Protein AF-A0A7S1NF63-F1 (afdb_monomer_lite)

Sequence (196 aa):
HPLANCSDHGRCNSTDAACICEWAYAGAQCNACGVDHYQYPVCRHCHHLDECHGHGVCNATGFCECEVGYVGEGCDQCDFNYADYPQCTQNGAYVFQVYPSQPVAGSRTLITFHGAGLGVGDSFRLVGMSQDCQSSVLAQFTVPSPDPLDAGLMVVSVAPDRVSLYVVPPEAGTFSICYDQSRTGYGLVASPGAVS

Secondary structure (DSSP, 8-state):
-TT--GGGSEEE-TTT--EEE-TTEESTTS-EE-TTEESTTS-EE--HHHHSTTSEEE-TTS-EEEPTTEESTTS-EE-TTEESTTT-EE----EEEEESSS-BTTS-EEEEEE-TT--TT-EEEEE-S-S-TTSSEEEEEE--SS---BTTEEEEEEETTEEEEEE--SSSEEEEEEETTB----EEEEBPP---

InterPro domains:
  IPR000742 EGF-like domain [PS00022] (64-75)
  IPR000742 EGF-like domain [PS50026] (44-76)
  IPR002049 Laminin-type EGF domain [PF00053] (5-42)
  IPR002049 Laminin-type EGF domain [PF00053] (51-89)
  IPR002049 Laminin-type EGF domain [PS01248] (19-52)
  IPR002049 Laminin-type EGF domain [cd00055] (51-86)

Structure (mmCIF, N/CA/C/O backbone):
data_AF-A0A7S1NF63-F1
#
_entry.id   AF-A0A7S1NF63-F1
#
loop_
_atom_site.group_PDB
_atom_site.id
_atom_site.type_symbol
_atom_site.label_atom_id
_atom_site.label_alt_id
_atom_site.label_comp_id
_atom_site.label_asym_id
_atom_site.label_entity_id
_atom_site.label_seq_id
_atom_site.pdbx_PDB_ins_code
_atom_site.Cartn_x
_atom_site.Cartn_y
_atom_site.Cartn_z
_atom_site.occupancy
_atom_site.B_iso_or_equiv
_atom_site.auth_seq_id
_atom_site.auth_comp_id
_atom_site.auth_asym_id
_atom_site.auth_atom_id
_atom_site.pdbx_PDB_model_num
ATOM 1 N N . HIS A 1 1 ? 28.619 9.007 -44.753 1.00 51.00 1 HIS A N 1
ATOM 2 C CA . HIS A 1 1 ? 27.867 10.044 -44.017 1.00 51.00 1 HIS A CA 1
ATOM 3 C C . HIS A 1 1 ? 28.476 10.188 -42.622 1.00 51.00 1 HIS A C 1
ATOM 5 O O . HIS A 1 1 ? 28.409 9.216 -41.887 1.00 51.00 1 HIS A O 1
ATOM 11 N N . PRO A 1 2 ? 29.119 11.314 -42.258 1.00 49.62 2 PRO A N 1
ATOM 12 C CA . PRO A 1 2 ? 29.977 11.391 -41.064 1.00 49.62 2 PRO A CA 1
ATOM 13 C C . PRO A 1 2 ? 29.262 11.723 -39.737 1.00 49.62 2 PRO A C 1
ATOM 15 O O . PRO A 1 2 ? 29.934 12.090 -38.784 1.00 49.62 2 PRO A O 1
ATOM 18 N N . LEU A 1 3 ? 27.926 11.658 -39.665 1.00 54.59 3 LEU A N 1
ATOM 19 C CA . LEU A 1 3 ? 27.162 12.167 -38.508 1.00 54.59 3 LEU A CA 1
ATOM 20 C C . LEU A 1 3 ? 26.235 11.147 -37.834 1.00 54.59 3 LEU A C 1
ATOM 22 O O . LEU A 1 3 ? 25.586 11.488 -36.853 1.00 54.59 3 LEU A O 1
ATOM 26 N N . ALA A 1 4 ? 26.155 9.911 -38.326 1.00 62.16 4 ALA A N 1
ATOM 27 C CA . ALA A 1 4 ? 25.439 8.861 -37.613 1.00 62.16 4 ALA A CA 1
ATOM 28 C C . ALA A 1 4 ? 26.449 8.152 -36.699 1.00 62.16 4 ALA A C 1
ATOM 30 O O . ALA A 1 4 ? 27.228 7.326 -37.162 1.00 62.16 4 ALA A O 1
ATOM 31 N N . ASN A 1 5 ? 26.510 8.524 -35.419 1.00 76.19 5 ASN A N 1
ATOM 32 C CA . ASN A 1 5 ? 27.369 7.835 -34.447 1.00 76.19 5 ASN A CA 1
ATOM 33 C C . ASN A 1 5 ? 26.663 6.655 -33.759 1.00 76.19 5 ASN A C 1
ATOM 35 O O . ASN A 1 5 ? 27.243 6.064 -32.861 1.00 76.19 5 ASN A O 1
ATOM 39 N N . CYS A 1 6 ? 25.428 6.319 -34.156 1.00 86.81 6 CYS A N 1
ATOM 40 C CA . CYS A 1 6 ? 24.609 5.264 -33.542 1.00 86.81 6 CYS A CA 1
ATOM 41 C C . CYS A 1 6 ? 24.651 5.278 -32.005 1.00 86.81 6 CYS A C 1
ATOM 43 O O . CYS A 1 6 ? 24.694 4.219 -31.382 1.00 86.81 6 CYS A O 1
ATOM 45 N N . SER A 1 7 ? 24.730 6.481 -31.421 1.00 89.50 7 SER A N 1
ATOM 46 C CA . SER A 1 7 ? 24.856 6.708 -29.980 1.00 89.50 7 SER A CA 1
ATOM 47 C C . SER A 1 7 ? 25.960 5.886 -29.297 1.00 89.50 7 SER A C 1
ATOM 49 O O . SER A 1 7 ? 25.838 5.583 -28.121 1.00 89.50 7 SER A O 1
ATOM 51 N N . ASP A 1 8 ? 27.023 5.520 -30.022 1.00 89.25 8 ASP A N 1
ATOM 52 C CA . ASP A 1 8 ? 28.117 4.646 -29.569 1.00 89.25 8 ASP A CA 1
ATOM 53 C C . ASP A 1 8 ? 27.676 3.221 -29.151 1.00 89.25 8 ASP A C 1
ATOM 55 O O . ASP A 1 8 ? 28.461 2.463 -28.586 1.00 89.25 8 ASP A O 1
ATOM 59 N N . HIS A 1 9 ? 26.443 2.827 -29.493 1.00 91.62 9 HIS A N 1
ATOM 60 C CA . HIS A 1 9 ? 25.813 1.539 -29.161 1.00 91.62 9 HIS A CA 1
ATOM 61 C C . HIS A 1 9 ? 25.496 0.691 -30.404 1.00 91.62 9 HIS A C 1
ATOM 63 O O . HIS A 1 9 ? 24.581 -0.141 -30.424 1.00 91.62 9 HIS A O 1
ATOM 69 N N . GLY A 1 10 ? 26.218 0.933 -31.494 1.00 89.19 10 GLY A N 1
ATOM 70 C CA . GLY A 1 10 ? 26.007 0.243 -32.755 1.00 89.19 10 GLY A CA 1
ATOM 71 C C . GLY A 1 10 ? 26.952 0.706 -33.852 1.00 89.19 10 GLY A C 1
ATOM 72 O O . GLY A 1 10 ? 27.825 1.550 -33.658 1.00 89.19 10 GLY A O 1
ATOM 73 N N . ARG A 1 11 ? 26.758 0.151 -35.048 1.00 89.25 11 ARG A N 1
ATOM 74 C CA . ARG A 1 11 ? 27.541 0.482 -36.246 1.00 89.25 11 ARG A CA 1
ATOM 75 C C . ARG A 1 11 ? 26.646 0.971 -37.375 1.00 89.25 11 ARG A C 1
ATOM 77 O O . ARG A 1 11 ? 25.553 0.450 -37.574 1.00 89.25 11 ARG A O 1
ATOM 84 N N . CYS A 1 12 ? 27.137 1.917 -38.168 1.00 86.62 12 CYS A N 1
ATOM 85 C CA . CYS A 1 12 ? 26.441 2.360 -39.373 1.00 86.62 12 CYS A CA 1
ATOM 86 C C . CYS A 1 12 ? 26.560 1.338 -40.502 1.00 86.62 12 CYS A C 1
ATOM 88 O O . CYS A 1 12 ? 27.665 0.932 -40.869 1.00 86.62 12 CYS A O 1
ATOM 90 N N . ASN A 1 13 ? 25.432 0.995 -41.115 1.00 81.31 13 ASN A N 1
ATOM 91 C CA . ASN A 1 13 ? 25.405 0.321 -42.401 1.00 81.31 13 ASN A CA 1
ATOM 92 C C . ASN A 1 13 ? 25.732 1.335 -43.513 1.00 81.31 13 ASN A C 1
ATOM 94 O O . ASN A 1 13 ? 25.102 2.385 -43.649 1.00 81.31 13 ASN A O 1
ATOM 98 N N . SER A 1 14 ? 26.755 1.030 -44.310 1.00 72.75 14 SER A N 1
ATOM 99 C CA . SER A 1 14 ? 27.265 1.908 -45.368 1.00 72.75 14 SER A CA 1
ATOM 100 C C . SER A 1 14 ? 26.338 2.026 -46.582 1.00 72.75 14 SER A C 1
ATOM 102 O O . SER A 1 14 ? 26.569 2.897 -47.420 1.00 72.75 14 SER A O 1
ATOM 104 N N . THR A 1 15 ? 25.308 1.180 -46.680 1.00 76.12 15 THR A N 1
ATOM 105 C CA . THR A 1 15 ? 24.430 1.088 -47.860 1.00 76.12 15 THR A CA 1
ATOM 106 C C . THR A 1 15 ? 23.173 1.953 -47.741 1.00 76.12 15 THR A C 1
ATOM 108 O O . THR A 1 15 ? 22.751 2.557 -48.722 1.00 76.12 15 THR A O 1
ATOM 111 N N . ASP A 1 16 ? 22.584 2.041 -46.550 1.00 77.00 16 ASP A N 1
ATOM 112 C CA . ASP A 1 16 ? 21.298 2.704 -46.279 1.00 77.00 16 ASP A CA 1
ATOM 113 C C . ASP A 1 16 ? 21.393 3.794 -45.193 1.00 77.00 16 ASP A C 1
ATOM 115 O O . ASP A 1 16 ? 20.397 4.444 -44.883 1.00 77.00 16 ASP A O 1
ATOM 119 N N . ALA A 1 17 ? 22.592 4.021 -44.637 1.00 71.50 17 ALA A N 1
ATOM 120 C CA . ALA A 1 17 ? 22.848 4.941 -43.528 1.00 71.50 17 ALA A CA 1
ATOM 121 C C . ALA A 1 17 ? 22.032 4.641 -42.251 1.00 71.50 17 ALA A C 1
ATOM 123 O O . ALA A 1 17 ? 21.875 5.525 -41.406 1.00 71.50 17 ALA A O 1
ATOM 124 N N . ALA A 1 18 ? 21.544 3.405 -42.090 1.00 82.38 18 ALA A N 1
ATOM 125 C CA . ALA A 1 18 ? 20.864 2.947 -40.884 1.00 82.38 18 ALA A CA 1
ATOM 126 C C . ALA A 1 18 ? 21.859 2.423 -39.834 1.00 82.38 18 ALA A C 1
ATOM 128 O O . ALA A 1 18 ? 22.941 1.929 -40.164 1.00 82.38 18 ALA A O 1
ATOM 129 N N . CYS A 1 19 ? 21.485 2.497 -38.556 1.00 90.00 19 CYS A N 1
ATOM 130 C CA . CYS A 1 19 ? 22.264 1.909 -37.472 1.00 90.00 19 CYS A CA 1
ATOM 131 C C . CYS A 1 19 ? 21.900 0.439 -37.244 1.00 90.00 19 CYS A C 1
ATOM 133 O O . CYS A 1 19 ? 20.729 0.078 -37.150 1.00 90.00 19 CYS A O 1
ATOM 135 N N . ILE A 1 20 ? 22.924 -0.402 -37.116 1.00 90.69 20 ILE A N 1
ATOM 136 C CA . ILE A 1 20 ? 22.824 -1.775 -36.625 1.00 90.69 20 ILE A CA 1
ATOM 137 C C . ILE A 1 20 ? 23.237 -1.746 -35.155 1.00 90.69 20 ILE A C 1
ATOM 139 O O . ILE A 1 20 ? 24.422 -1.566 -34.858 1.00 90.69 20 ILE A O 1
ATOM 143 N N . CYS A 1 21 ? 22.265 -1.894 -34.260 1.00 92.81 21 CYS A N 1
ATOM 144 C CA . CYS A 1 21 ? 22.473 -1.790 -32.818 1.00 92.81 21 CYS A CA 1
ATOM 145 C C . CYS A 1 21 ? 23.063 -3.058 -32.208 1.00 92.81 21 CYS A C 1
ATOM 147 O O . CYS A 1 21 ? 22.874 -4.164 -32.720 1.00 92.81 21 CYS A O 1
ATOM 149 N N . GLU A 1 22 ? 23.793 -2.882 -31.110 1.00 93.12 22 GLU A N 1
ATOM 150 C CA . GLU A 1 22 ? 24.205 -3.978 -30.239 1.00 93.12 22 GLU A CA 1
ATOM 151 C C . GLU A 1 22 ? 22.993 -4.623 -29.549 1.00 93.12 22 GLU A C 1
ATOM 153 O O . GLU A 1 22 ? 21.928 -4.022 -29.453 1.00 93.12 22 GLU A O 1
ATOM 158 N N . TRP A 1 23 ? 23.153 -5.858 -29.065 1.00 89.31 23 TRP A N 1
ATOM 159 C CA . TRP A 1 23 ? 22.043 -6.722 -28.631 1.00 89.31 23 TRP A CA 1
ATOM 160 C C . TRP A 1 23 ? 21.134 -6.122 -27.540 1.00 89.31 23 TRP A C 1
ATOM 162 O O . TRP A 1 23 ? 19.942 -6.416 -27.527 1.00 89.31 23 TRP A O 1
ATOM 172 N N . ALA A 1 24 ? 21.673 -5.268 -26.664 1.00 91.56 24 ALA A N 1
ATOM 173 C CA . ALA A 1 24 ? 20.930 -4.604 -25.591 1.00 91.56 24 ALA A CA 1
ATOM 174 C C . ALA A 1 24 ? 20.256 -3.283 -26.020 1.00 91.56 24 ALA A C 1
ATOM 176 O O . ALA A 1 24 ? 19.540 -2.673 -25.225 1.00 91.56 24 ALA A O 1
ATOM 177 N N . TYR A 1 25 ? 20.471 -2.822 -27.257 1.00 93.81 25 TYR A N 1
ATOM 178 C CA . TYR A 1 25 ? 20.057 -1.504 -27.743 1.00 93.81 25 TYR A CA 1
ATOM 179 C C . TYR A 1 25 ? 19.154 -1.606 -28.975 1.00 93.81 25 TYR A C 1
ATOM 181 O O . TYR A 1 25 ? 19.225 -2.538 -29.773 1.00 93.81 25 TYR A O 1
ATOM 189 N N . ALA A 1 26 ? 18.294 -0.609 -29.148 1.00 92.25 26 ALA A N 1
ATOM 190 C CA . ALA A 1 26 ? 17.338 -0.517 -30.239 1.00 92.25 26 ALA A CA 1
ATOM 191 C C . ALA A 1 26 ? 17.070 0.940 -30.645 1.00 92.25 26 ALA A C 1
ATOM 193 O O . ALA A 1 26 ? 17.584 1.897 -30.064 1.00 92.25 26 ALA A O 1
ATOM 194 N N . GLY A 1 27 ? 16.239 1.101 -31.674 1.00 89.81 27 GLY A N 1
ATOM 195 C CA . GLY A 1 27 ? 15.915 2.391 -32.275 1.00 89.81 27 GLY A CA 1
ATOM 196 C C . GLY A 1 27 ? 16.788 2.707 -33.488 1.00 89.81 27 GLY A C 1
ATOM 197 O O . GLY A 1 27 ? 17.857 2.136 -33.681 1.00 89.81 27 GLY A O 1
ATOM 198 N N . ALA A 1 28 ? 16.331 3.645 -34.320 1.00 88.88 28 ALA A N 1
ATOM 199 C CA . ALA A 1 28 ? 16.997 3.991 -35.581 1.00 88.88 28 ALA A CA 1
ATOM 200 C C . ALA A 1 28 ? 18.433 4.519 -35.400 1.00 88.88 28 ALA A C 1
ATOM 202 O O . ALA A 1 28 ? 19.215 4.499 -36.348 1.00 88.88 28 ALA A O 1
ATOM 203 N N . GLN A 1 29 ? 18.768 4.994 -34.195 1.00 89.94 29 GLN A N 1
ATOM 204 C CA . GLN A 1 29 ? 20.099 5.472 -33.818 1.00 89.94 29 GLN A CA 1
ATOM 205 C C . GLN A 1 29 ? 20.687 4.731 -32.608 1.00 89.94 29 GLN A C 1
ATOM 207 O O . GLN A 1 29 ? 21.658 5.213 -32.042 1.00 89.94 29 GLN A O 1
ATOM 212 N N . CYS A 1 30 ? 20.126 3.584 -32.206 1.00 92.62 30 CYS A N 1
ATOM 213 C CA . CYS A 1 30 ? 20.557 2.839 -31.009 1.00 92.62 30 CYS A CA 1
ATOM 214 C C . CYS A 1 30 ? 20.477 3.653 -29.707 1.00 92.62 30 CYS A C 1
ATOM 216 O O . CYS A 1 30 ? 21.270 3.482 -28.786 1.00 92.62 30 CYS A O 1
ATOM 218 N N . ASN A 1 31 ? 19.497 4.554 -29.646 1.00 91.94 31 ASN A N 1
ATOM 219 C CA . ASN A 1 31 ? 19.255 5.490 -28.552 1.00 91.94 31 ASN A CA 1
ATOM 220 C C . ASN A 1 31 ? 18.100 5.052 -27.631 1.00 91.94 31 ASN A C 1
ATOM 222 O O . ASN A 1 31 ? 17.519 5.872 -26.921 1.00 91.94 31 ASN A O 1
ATOM 226 N N . ALA A 1 32 ? 17.732 3.776 -27.688 1.00 91.75 32 ALA A N 1
ATOM 227 C CA . ALA A 1 32 ? 16.760 3.139 -26.814 1.00 91.75 32 ALA A CA 1
ATOM 228 C C . ALA A 1 32 ? 17.273 1.752 -26.414 1.00 91.75 32 ALA A C 1
ATOM 230 O O . ALA A 1 32 ? 18.178 1.213 -27.052 1.00 91.75 32 ALA A O 1
ATOM 231 N N . CYS A 1 33 ? 16.693 1.162 -25.374 1.00 91.06 33 CYS A N 1
ATOM 232 C CA . CYS A 1 33 ? 17.007 -0.213 -25.012 1.00 91.06 33 CYS A CA 1
ATOM 233 C C . CYS A 1 33 ? 16.228 -1.211 -25.871 1.00 91.06 33 CYS A C 1
ATOM 235 O O . CYS A 1 33 ? 15.123 -0.927 -26.337 1.00 91.06 33 CYS A O 1
ATOM 237 N N . GLY A 1 34 ? 16.856 -2.360 -26.116 1.00 88.25 34 GLY A N 1
ATOM 238 C CA 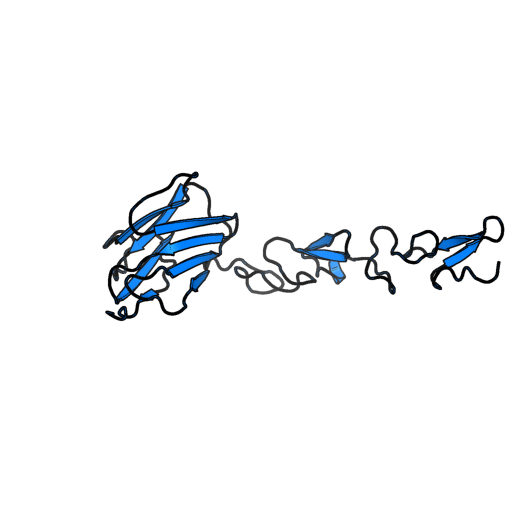. GLY A 1 34 ? 16.255 -3.496 -26.802 1.00 88.25 34 GLY A CA 1
ATOM 239 C C . GLY A 1 34 ? 15.129 -4.139 -25.999 1.00 88.25 34 GLY A C 1
ATOM 240 O O . GLY A 1 34 ? 14.837 -3.753 -24.869 1.00 88.25 34 GLY A O 1
ATOM 241 N N . VAL A 1 35 ? 14.489 -5.143 -26.596 1.00 82.31 35 VAL A N 1
ATOM 242 C CA . VAL A 1 35 ? 13.472 -5.947 -25.904 1.00 82.31 35 VAL A CA 1
ATOM 243 C C . VAL A 1 35 ? 14.097 -6.560 -24.646 1.00 82.31 35 VAL A C 1
ATOM 245 O O . VAL A 1 35 ? 15.253 -6.985 -24.676 1.00 82.31 35 VAL A O 1
ATOM 248 N N . ASP A 1 36 ? 13.356 -6.535 -23.539 1.00 76.75 36 ASP A N 1
ATOM 249 C CA . ASP A 1 36 ? 13.786 -7.002 -22.213 1.00 76.75 36 ASP A CA 1
ATOM 250 C C . ASP A 1 36 ? 15.022 -6.280 -21.640 1.00 76.75 36 ASP A C 1
ATOM 252 O O . ASP A 1 36 ? 15.709 -6.814 -20.765 1.00 76.75 36 ASP A O 1
ATOM 256 N N . HIS A 1 37 ? 15.309 -5.067 -22.131 1.00 85.88 37 HIS A N 1
ATOM 257 C CA . HIS A 1 37 ? 16.355 -4.186 -21.618 1.00 85.88 37 HIS A CA 1
ATOM 258 C C . HIS A 1 37 ? 15.819 -2.799 -21.269 1.00 85.88 37 HIS A C 1
ATOM 260 O O . HIS A 1 37 ? 14.911 -2.279 -21.914 1.00 85.88 37 HIS A O 1
ATOM 266 N N . TYR A 1 38 ? 16.424 -2.160 -20.273 1.00 83.50 38 TYR A N 1
ATOM 267 C CA . TYR A 1 38 ? 15.954 -0.884 -19.724 1.00 83.50 38 TYR A CA 1
ATOM 268 C C . TYR A 1 38 ? 17.111 -0.056 -19.153 1.00 83.50 38 TYR A C 1
ATOM 270 O O . TYR A 1 38 ? 18.250 -0.513 -19.123 1.00 83.50 38 TYR A O 1
ATOM 278 N N . GLN A 1 39 ? 16.814 1.175 -18.709 1.00 82.00 39 GLN A N 1
ATOM 279 C CA . GLN A 1 39 ? 17.777 2.140 -18.142 1.00 82.00 39 GLN A CA 1
ATOM 280 C C . GLN A 1 39 ? 18.835 2.684 -19.128 1.00 82.00 39 GLN A C 1
ATOM 282 O O . GLN A 1 39 ? 20.012 2.829 -18.796 1.00 82.00 39 GLN A O 1
ATOM 287 N N . TYR A 1 40 ? 18.414 3.088 -20.333 1.00 85.81 40 TYR A N 1
ATOM 288 C CA . TYR A 1 40 ? 19.268 3.883 -21.232 1.00 85.81 40 TYR A CA 1
ATOM 289 C C . TYR A 1 40 ? 19.891 5.084 -20.475 1.00 85.81 40 TYR A C 1
ATOM 291 O O . TYR A 1 40 ? 19.166 5.757 -19.736 1.00 85.81 40 TYR A O 1
ATOM 299 N N . PRO A 1 41 ? 21.196 5.397 -20.633 1.00 88.81 41 PRO A N 1
ATOM 300 C CA . PRO A 1 41 ? 22.121 4.941 -21.680 1.00 88.81 41 PRO A CA 1
ATOM 301 C C . PRO A 1 41 ? 22.858 3.624 -21.405 1.00 88.81 41 PRO A C 1
ATOM 303 O O . PRO A 1 41 ? 23.603 3.176 -22.264 1.00 88.81 41 PRO A O 1
ATOM 306 N N . VAL A 1 42 ? 22.674 2.988 -20.245 1.00 88.69 42 VAL A N 1
ATOM 307 C CA . VAL A 1 42 ? 23.305 1.692 -19.942 1.00 88.69 42 VAL A CA 1
ATOM 308 C C . VAL A 1 42 ? 22.216 0.635 -19.887 1.00 88.69 42 VAL A C 1
ATOM 310 O O . VAL A 1 42 ?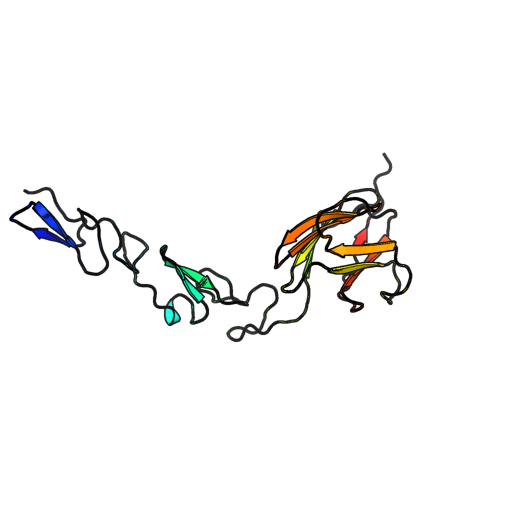 21.671 0.343 -18.827 1.00 88.69 42 VAL A O 1
ATOM 313 N N . CYS A 1 43 ? 21.889 0.080 -21.051 1.00 88.12 43 CYS A N 1
ATOM 314 C CA . CYS A 1 43 ? 20.803 -0.880 -21.164 1.00 88.12 43 CYS A CA 1
ATOM 315 C C . CYS A 1 43 ? 21.143 -2.192 -20.449 1.00 88.12 43 CYS A C 1
ATOM 317 O O . CYS A 1 43 ? 22.110 -2.871 -20.802 1.00 88.12 43 CYS A O 1
ATOM 319 N N . ARG A 1 44 ? 20.346 -2.539 -19.436 1.00 83.81 44 ARG A N 1
ATOM 320 C CA . ARG A 1 44 ? 20.504 -3.745 -18.614 1.00 83.81 44 ARG A CA 1
ATOM 321 C C . ARG A 1 44 ? 19.380 -4.724 -18.875 1.00 83.81 44 ARG A C 1
ATOM 323 O O . ARG A 1 44 ? 18.241 -4.302 -19.040 1.00 83.81 44 ARG A O 1
ATOM 330 N N . HIS A 1 45 ? 19.722 -6.005 -18.906 1.00 82.62 45 HIS A N 1
ATOM 331 C CA . HIS A 1 45 ? 18.744 -7.082 -18.878 1.00 82.62 45 HIS A CA 1
ATOM 332 C C . HIS A 1 45 ? 18.322 -7.335 -17.431 1.00 82.62 45 HIS A C 1
ATOM 334 O O . HIS A 1 45 ? 19.188 -7.320 -16.560 1.00 82.62 45 HIS A O 1
ATOM 340 N N . CYS A 1 46 ? 17.034 -7.586 -17.188 1.00 74.62 46 CYS A N 1
ATOM 341 C CA . CYS A 1 46 ? 16.566 -7.933 -15.848 1.00 74.62 46 CYS A CA 1
ATOM 342 C C . CYS A 1 46 ? 16.638 -9.432 -15.665 1.00 74.62 46 CYS A C 1
ATOM 344 O O . CYS A 1 46 ? 15.918 -10.176 -16.334 1.00 74.62 46 CYS A O 1
ATOM 346 N N . HIS A 1 47 ? 17.455 -9.878 -14.731 1.00 79.38 47 HIS A N 1
ATOM 347 C CA . HIS A 1 47 ? 17.468 -11.242 -14.272 1.00 79.38 47 HIS A CA 1
ATOM 348 C C . HIS A 1 47 ? 16.714 -11.330 -12.942 1.00 79.38 47 HIS A C 1
ATOM 350 O O . HIS A 1 47 ? 17.169 -10.905 -11.890 1.00 79.38 47 HIS A O 1
ATOM 356 N N . HIS A 1 48 ? 15.523 -11.926 -12.975 1.00 75.25 48 HIS A N 1
ATOM 357 C CA . HIS A 1 48 ? 14.625 -12.027 -11.815 1.00 75.25 48 HIS A CA 1
ATOM 358 C C . HIS A 1 48 ? 15.307 -12.434 -10.491 1.00 75.25 48 HIS A C 1
ATOM 360 O O . HIS A 1 48 ? 14.968 -11.901 -9.435 1.00 75.25 48 HIS A O 1
ATOM 366 N N . LEU A 1 49 ? 16.277 -13.349 -10.547 1.00 77.50 49 LEU A N 1
ATOM 367 C CA . LEU A 1 49 ? 16.997 -13.830 -9.367 1.00 77.50 49 LEU A CA 1
ATOM 368 C C . LEU A 1 49 ? 17.971 -12.800 -8.780 1.00 77.50 49 LEU A C 1
ATOM 370 O O . LEU A 1 49 ? 18.198 -12.824 -7.573 1.00 77.50 49 LEU A O 1
ATOM 374 N N . ASP A 1 50 ? 18.532 -11.921 -9.609 1.00 79.25 50 ASP A N 1
ATOM 375 C CA . ASP A 1 50 ? 19.547 -10.951 -9.198 1.00 79.25 50 ASP A CA 1
ATOM 376 C C . ASP A 1 50 ? 18.920 -9.581 -8.905 1.00 79.25 50 ASP A C 1
ATOM 378 O O . ASP A 1 50 ? 19.184 -8.997 -7.857 1.00 79.25 50 ASP A O 1
ATOM 382 N N . GLU A 1 51 ? 18.050 -9.078 -9.786 1.00 80.31 51 GLU A N 1
ATOM 383 C CA . GLU A 1 51 ? 17.411 -7.768 -9.621 1.00 80.31 51 GLU A CA 1
ATOM 384 C C . GLU A 1 51 ? 16.185 -7.804 -8.702 1.00 80.31 51 GLU A C 1
ATOM 386 O O . GLU A 1 51 ? 16.009 -6.894 -7.893 1.00 80.31 51 GLU A O 1
ATOM 391 N N . CYS A 1 52 ? 15.352 -8.847 -8.793 1.00 84.75 52 CYS A N 1
ATOM 392 C CA . CYS A 1 52 ? 14.143 -8.984 -7.967 1.00 84.75 52 CYS A CA 1
ATOM 393 C C . CYS A 1 52 ? 14.326 -9.953 -6.794 1.00 84.75 52 CYS A C 1
ATOM 395 O O . CYS A 1 52 ? 13.336 -10.392 -6.210 1.00 84.75 52 CYS A O 1
ATOM 397 N N . HIS A 1 53 ? 15.569 -10.345 -6.495 1.00 88.81 53 HIS A N 1
ATOM 398 C CA . HIS A 1 53 ? 15.934 -11.276 -5.421 1.00 88.81 53 HIS A CA 1
ATOM 399 C C . HIS A 1 53 ? 15.165 -12.609 -5.445 1.00 88.81 53 HIS A C 1
ATOM 401 O O . HIS A 1 53 ? 15.027 -13.275 -4.423 1.00 88.81 53 HIS A O 1
ATOM 407 N N . GLY A 1 54 ? 14.653 -13.015 -6.611 1.00 88.94 54 GLY A N 1
ATOM 408 C CA . GLY A 1 54 ? 13.822 -14.208 -6.749 1.00 88.94 54 GLY A CA 1
ATOM 409 C C . GLY A 1 54 ? 12.372 -14.049 -6.271 1.00 88.94 54 GLY A C 1
ATOM 410 O O . GLY A 1 54 ? 11.657 -15.045 -6.231 1.00 88.94 54 GLY A O 1
ATOM 411 N N . HIS A 1 55 ? 11.933 -12.828 -5.950 1.00 88.62 55 HIS A N 1
ATOM 412 C CA . HIS A 1 55 ? 10.644 -12.518 -5.321 1.00 88.62 55 HIS A CA 1
ATOM 413 C C . HIS A 1 55 ? 9.773 -11.538 -6.132 1.00 88.62 55 HIS A C 1
ATOM 415 O O . HIS A 1 55 ? 8.938 -10.834 -5.568 1.00 88.62 55 HIS A O 1
ATOM 421 N N . GLY A 1 56 ? 9.954 -11.441 -7.452 1.00 87.19 56 GLY A N 1
ATOM 422 C CA . GLY A 1 56 ? 9.104 -10.601 -8.312 1.00 87.19 56 GLY A CA 1
ATOM 423 C C . GLY A 1 56 ? 9.029 -11.046 -9.769 1.00 87.19 56 GLY A C 1
ATOM 424 O O . GLY A 1 56 ? 9.247 -12.197 -10.083 1.00 87.19 56 GLY A O 1
ATOM 425 N N . VAL A 1 57 ? 8.734 -10.150 -10.696 1.00 82.81 57 VAL A N 1
ATOM 426 C CA . VAL A 1 57 ? 9.040 -10.290 -12.127 1.00 82.81 57 VAL A CA 1
ATOM 427 C C . VAL A 1 57 ? 9.344 -8.906 -12.666 1.00 82.81 57 VAL A C 1
ATOM 429 O O . VAL A 1 57 ? 8.775 -7.923 -12.207 1.00 82.81 57 VAL A O 1
ATOM 432 N N . CYS A 1 58 ? 10.244 -8.789 -13.629 1.00 80.94 58 CYS A N 1
ATOM 433 C CA . CYS A 1 58 ? 10.585 -7.476 -14.154 1.00 80.94 58 CYS A CA 1
ATOM 434 C C . CYS A 1 58 ? 9.551 -7.032 -15.183 1.00 80.94 58 CYS A C 1
ATOM 436 O O . CYS A 1 58 ? 9.214 -7.783 -16.100 1.00 80.94 58 CYS A O 1
ATOM 438 N N . ASN A 1 59 ? 9.070 -5.803 -15.056 1.00 75.00 59 ASN A N 1
ATOM 439 C CA . ASN A 1 59 ? 8.173 -5.218 -16.038 1.00 75.00 59 ASN A CA 1
ATOM 440 C C . ASN A 1 59 ? 8.940 -4.611 -17.223 1.00 75.00 59 ASN A C 1
ATOM 442 O O . ASN A 1 59 ? 10.169 -4.522 -17.243 1.00 75.00 59 ASN A O 1
ATOM 446 N N . ALA A 1 60 ? 8.187 -4.128 -18.213 1.00 69.94 60 ALA A N 1
ATOM 447 C CA . ALA A 1 60 ? 8.733 -3.540 -19.437 1.00 69.94 60 ALA A CA 1
ATOM 448 C C . ALA A 1 60 ? 9.568 -2.260 -19.216 1.00 69.94 60 ALA A C 1
ATOM 450 O O . ALA A 1 60 ? 10.218 -1.791 -20.148 1.00 69.94 60 ALA A O 1
ATOM 451 N N . THR A 1 61 ? 9.543 -1.671 -18.017 1.00 70.81 61 THR A N 1
ATOM 452 C CA . THR A 1 61 ? 10.355 -0.501 -17.655 1.00 70.81 61 THR A CA 1
ATOM 453 C C . THR A 1 61 ? 11.556 -0.853 -16.777 1.00 70.81 61 THR A C 1
ATOM 455 O O . THR A 1 61 ? 12.358 0.036 -16.489 1.00 70.81 61 THR A O 1
ATOM 458 N N . GLY A 1 62 ? 11.727 -2.132 -16.419 1.00 70.25 62 GLY A N 1
ATOM 459 C CA . GLY A 1 62 ? 12.852 -2.614 -15.624 1.00 70.25 62 GLY A CA 1
ATOM 460 C C . GLY A 1 62 ? 12.662 -2.576 -14.117 1.00 70.25 62 GLY A C 1
ATOM 461 O O . GLY A 1 62 ? 13.630 -2.776 -13.390 1.00 70.25 62 GLY A O 1
ATOM 462 N N . PHE A 1 63 ? 11.448 -2.291 -13.649 1.00 78.50 63 PHE A N 1
ATOM 463 C CA . PHE A 1 63 ? 11.110 -2.374 -12.233 1.00 78.50 63 PHE A CA 1
ATOM 464 C C . PHE A 1 63 ? 10.577 -3.763 -11.901 1.00 78.50 63 PHE A C 1
ATOM 466 O O . PHE A 1 63 ? 9.894 -4.383 -12.720 1.00 78.50 63 PHE A O 1
ATOM 473 N N . CYS A 1 64 ? 10.846 -4.227 -10.685 1.00 82.50 64 CYS A N 1
ATOM 474 C CA . CYS A 1 64 ? 10.285 -5.472 -10.196 1.00 82.50 64 CYS A CA 1
ATOM 475 C C . CYS A 1 64 ? 8.825 -5.287 -9.766 1.00 82.50 64 CYS A C 1
ATOM 477 O O . CYS A 1 64 ? 8.491 -4.456 -8.924 1.00 82.50 64 CYS A O 1
ATOM 479 N N . GLU A 1 65 ? 7.947 -6.096 -10.340 1.00 83.94 65 GLU A N 1
ATOM 480 C CA . GLU A 1 65 ? 6.608 -6.368 -9.838 1.00 83.94 65 GLU A CA 1
ATOM 481 C C . GLU A 1 65 ? 6.719 -7.498 -8.815 1.00 83.94 65 GLU A C 1
ATOM 483 O O . GLU A 1 65 ? 6.884 -8.661 -9.179 1.00 83.94 65 GLU A O 1
ATOM 488 N N . CYS A 1 66 ? 6.708 -7.148 -7.531 1.00 81.94 66 CYS A N 1
ATOM 489 C CA . CYS A 1 66 ? 6.963 -8.104 -6.459 1.00 81.94 66 CYS A CA 1
ATOM 490 C C . CYS A 1 66 ? 5.826 -9.104 -6.247 1.00 81.94 66 CYS A C 1
ATOM 492 O O . CYS A 1 66 ? 4.643 -8.790 -6.398 1.00 81.94 66 CYS A O 1
ATOM 494 N N . GLU A 1 67 ? 6.209 -10.317 -5.862 1.00 82.75 67 GLU A N 1
ATOM 495 C CA . GLU A 1 67 ? 5.301 -11.344 -5.380 1.00 82.75 67 GLU A CA 1
ATOM 496 C C . GLU A 1 67 ? 4.663 -10.917 -4.052 1.00 82.75 67 GLU A C 1
ATOM 498 O O . GLU A 1 67 ? 5.166 -10.064 -3.318 1.00 82.75 67 GLU A O 1
ATOM 503 N N . VAL A 1 68 ? 3.525 -11.532 -3.727 1.00 77.81 68 VAL A N 1
ATOM 504 C CA . VAL A 1 68 ? 2.785 -11.222 -2.501 1.00 77.81 68 VAL A CA 1
ATOM 505 C C . VAL A 1 68 ? 3.680 -11.414 -1.276 1.00 77.81 68 VAL A C 1
ATOM 507 O O . VAL A 1 68 ? 4.252 -12.480 -1.071 1.00 77.81 68 VAL A O 1
ATOM 510 N N . GLY A 1 69 ? 3.742 -10.378 -0.440 1.00 71.88 69 GLY A N 1
ATOM 511 C CA . GLY A 1 69 ? 4.550 -10.363 0.775 1.00 71.88 69 GLY A CA 1
ATOM 512 C C . GLY A 1 69 ? 5.936 -9.749 0.626 1.00 71.88 69 GLY A C 1
ATOM 513 O O . GLY A 1 69 ? 6.626 -9.616 1.636 1.00 71.88 69 GLY A O 1
ATOM 514 N N . TYR A 1 70 ? 6.301 -9.297 -0.576 1.00 80.94 70 TYR A N 1
ATOM 515 C CA . TYR A 1 70 ? 7.562 -8.619 -0.865 1.00 80.94 70 TYR A CA 1
ATOM 516 C C . TYR A 1 70 ? 7.317 -7.232 -1.470 1.00 80.94 70 TYR A C 1
ATOM 518 O O . TYR A 1 70 ? 6.363 -7.018 -2.215 1.00 80.94 70 TYR A O 1
ATOM 526 N N . VAL A 1 71 ? 8.184 -6.276 -1.143 1.00 79.38 71 VAL A N 1
ATOM 527 C CA . VAL A 1 71 ? 8.164 -4.885 -1.620 1.00 79.38 71 VAL A CA 1
ATOM 528 C C . VAL A 1 71 ? 9.590 -4.359 -1.792 1.00 79.38 71 VAL A C 1
ATOM 530 O O . VAL A 1 71 ? 10.564 -5.020 -1.436 1.00 79.38 71 VAL A O 1
ATOM 533 N N . GLY A 1 72 ? 9.709 -3.141 -2.322 1.00 74.19 72 GLY A N 1
ATOM 534 C CA . GLY A 1 72 ? 10.988 -2.513 -2.656 1.00 74.19 72 GLY A CA 1
ATOM 535 C C . GLY A 1 72 ? 11.284 -2.604 -4.151 1.00 74.19 72 GLY A C 1
ATOM 536 O O . GLY A 1 72 ? 10.655 -3.373 -4.870 1.00 74.19 72 GLY A O 1
ATOM 537 N N . GLU A 1 73 ? 12.232 -1.795 -4.632 1.00 79.69 73 GLU A N 1
ATOM 538 C CA . GLU A 1 73 ? 12.596 -1.741 -6.061 1.00 79.69 73 GLU A CA 1
ATOM 539 C C . GLU A 1 73 ? 13.064 -3.105 -6.595 1.00 79.69 73 GLU A C 1
ATOM 541 O O . GLU A 1 73 ? 12.818 -3.418 -7.758 1.00 79.69 73 GLU A O 1
ATOM 546 N N . GLY A 1 74 ? 13.679 -3.915 -5.726 1.00 80.69 74 GLY A N 1
ATOM 547 C CA . GLY A 1 74 ? 14.141 -5.267 -6.025 1.00 80.69 74 GLY A CA 1
ATOM 548 C C . GLY A 1 74 ? 13.439 -6.371 -5.235 1.00 80.69 74 GLY A C 1
ATOM 549 O O . GLY A 1 74 ? 13.987 -7.462 -5.153 1.00 80.69 74 GLY A O 1
ATOM 550 N N . CYS A 1 75 ? 12.278 -6.123 -4.619 1.00 86.38 75 CYS A N 1
ATOM 551 C CA . CYS A 1 75 ? 11.567 -7.128 -3.806 1.00 86.38 75 CYS A CA 1
ATOM 552 C C . CYS A 1 75 ? 12.405 -7.717 -2.653 1.00 86.38 75 CYS A C 1
ATOM 554 O O . CYS A 1 75 ? 12.254 -8.877 -2.272 1.00 86.38 75 CYS A O 1
ATOM 556 N N . ASP A 1 76 ? 13.302 -6.902 -2.099 1.00 87.25 76 ASP A N 1
ATOM 557 C CA . ASP A 1 76 ? 14.279 -7.254 -1.066 1.00 87.25 76 ASP A CA 1
ATOM 558 C C . ASP A 1 76 ? 13.789 -6.959 0.358 1.00 87.25 76 ASP A C 1
ATOM 560 O O . ASP A 1 76 ? 14.532 -7.081 1.335 1.00 87.25 76 ASP A O 1
ATOM 564 N N . GLN A 1 77 ? 12.535 -6.536 0.488 1.00 81.38 77 GLN A N 1
ATOM 565 C CA . GLN A 1 77 ? 11.916 -6.180 1.753 1.00 81.38 77 GLN A CA 1
ATOM 566 C C . GLN A 1 77 ? 10.602 -6.925 1.897 1.00 81.38 77 GLN A C 1
ATOM 568 O O . GLN A 1 77 ? 9.871 -7.113 0.928 1.00 81.38 77 GLN A O 1
ATOM 573 N N . CYS A 1 78 ? 10.275 -7.320 3.122 1.00 76.19 78 CYS A N 1
ATOM 574 C CA . CYS A 1 78 ? 8.948 -7.843 3.391 1.00 76.19 78 CYS A CA 1
ATOM 575 C C . CYS A 1 78 ? 7.923 -6.713 3.340 1.00 76.19 78 CYS A C 1
ATOM 577 O O . CYS A 1 78 ? 8.149 -5.623 3.871 1.00 76.19 78 CYS A O 1
ATOM 579 N N . ASP A 1 79 ? 6.790 -6.998 2.710 1.00 72.62 79 ASP A N 1
ATOM 580 C CA . ASP A 1 79 ? 5.626 -6.128 2.741 1.00 72.62 79 ASP A CA 1
ATOM 581 C C . ASP A 1 79 ? 5.143 -5.953 4.191 1.00 72.62 79 ASP A C 1
ATOM 583 O O . ASP A 1 79 ? 5.426 -6.755 5.078 1.00 72.62 79 ASP A O 1
ATOM 587 N N . PHE A 1 80 ? 4.377 -4.904 4.443 1.00 57.16 80 PHE A N 1
ATOM 588 C CA . PHE A 1 80 ? 4.026 -4.365 5.754 1.00 57.16 80 PHE A CA 1
ATOM 589 C C . PHE A 1 80 ? 3.344 -5.350 6.735 1.00 57.16 80 PHE A C 1
ATOM 591 O O . PHE A 1 80 ? 3.315 -5.090 7.936 1.00 57.16 80 PHE A O 1
ATOM 598 N N . ASN A 1 81 ? 2.850 -6.500 6.256 1.00 53.25 81 ASN A N 1
ATOM 599 C CA . ASN A 1 81 ? 2.246 -7.575 7.061 1.00 53.25 81 ASN A CA 1
ATOM 600 C C . ASN A 1 81 ? 3.088 -8.860 7.136 1.00 53.25 81 ASN A C 1
ATOM 602 O O . ASN A 1 81 ? 2.606 -9.887 7.621 1.00 53.25 81 ASN A O 1
ATOM 606 N N . TYR A 1 82 ? 4.323 -8.817 6.652 1.00 72.00 82 TYR A N 1
ATOM 607 C CA . TYR A 1 82 ? 5.227 -9.950 6.549 1.00 72.00 82 TYR A CA 1
ATOM 608 C C . TYR A 1 82 ? 6.544 -9.640 7.270 1.00 72.00 82 TYR A C 1
ATOM 610 O O . TYR A 1 82 ? 6.991 -8.495 7.317 1.00 72.00 82 TYR A O 1
ATOM 618 N N . ALA A 1 83 ? 7.166 -10.651 7.870 1.00 74.31 83 ALA A N 1
ATOM 619 C CA . ALA A 1 83 ? 8.452 -10.516 8.554 1.00 74.31 83 ALA A CA 1
ATOM 620 C C . ALA A 1 83 ? 9.367 -11.709 8.275 1.00 74.31 83 ALA A C 1
ATOM 622 O O . ALA A 1 83 ? 8.956 -12.694 7.670 1.00 74.31 83 ALA A O 1
ATOM 623 N N . ASP A 1 84 ? 10.616 -11.614 8.729 1.00 82.31 84 ASP A N 1
ATOM 624 C CA . ASP A 1 84 ? 11.631 -12.659 8.572 1.00 82.31 84 ASP A CA 1
ATOM 625 C C . ASP A 1 84 ? 12.047 -12.882 7.104 1.00 82.31 84 ASP A C 1
ATOM 627 O O . ASP A 1 84 ? 11.929 -13.974 6.544 1.00 82.31 84 ASP A O 1
ATOM 631 N N . TYR A 1 85 ? 12.562 -11.827 6.460 1.00 81.94 85 TYR A N 1
ATOM 632 C CA . TYR A 1 85 ? 13.228 -11.935 5.155 1.00 81.94 85 TYR A CA 1
ATOM 633 C C . TYR A 1 85 ? 14.370 -12.974 5.223 1.00 81.94 85 TYR A C 1
ATOM 635 O O . TYR A 1 85 ? 15.126 -12.973 6.201 1.00 81.94 85 TYR A O 1
ATOM 643 N N . PRO A 1 86 ? 14.534 -13.863 4.223 1.00 90.00 86 PRO A N 1
ATOM 644 C CA . PRO A 1 86 ? 13.918 -13.859 2.889 1.00 90.00 86 PRO A CA 1
ATOM 645 C C . PRO A 1 86 ? 12.628 -14.674 2.774 1.00 90.00 86 PRO A C 1
ATOM 647 O O . PRO A 1 86 ? 12.215 -14.998 1.674 1.00 90.00 86 PRO A O 1
ATOM 650 N N . GLN A 1 87 ? 12.032 -15.115 3.883 1.00 87.31 87 GLN A N 1
ATOM 651 C CA . GLN A 1 87 ? 10.814 -15.928 3.819 1.00 87.31 87 GLN A CA 1
ATOM 652 C C . GLN A 1 87 ? 9.551 -15.082 3.803 1.00 87.31 87 GLN A C 1
ATOM 654 O O . GLN A 1 87 ? 8.548 -15.554 3.281 1.00 87.31 87 GLN A O 1
ATOM 659 N N . CYS A 1 88 ? 9.613 -13.875 4.382 1.00 77.69 88 CYS A N 1
ATOM 660 C CA . CYS A 1 88 ? 8.493 -12.949 4.500 1.00 77.69 88 CYS A CA 1
ATOM 661 C C . CYS A 1 88 ? 7.224 -13.707 4.881 1.00 77.69 88 CYS A C 1
ATOM 663 O O . CYS A 1 88 ? 6.338 -13.943 4.070 1.00 77.69 88 CYS A O 1
ATOM 665 N N . THR A 1 89 ? 7.188 -14.159 6.132 1.00 81.06 89 THR A N 1
ATOM 666 C CA . THR A 1 89 ? 6.077 -14.917 6.703 1.00 81.06 89 THR A CA 1
ATOM 667 C C . THR A 1 89 ? 5.030 -13.944 7.223 1.00 81.06 89 THR A C 1
ATOM 669 O O . THR A 1 89 ? 5.359 -12.965 7.894 1.00 81.06 89 THR A O 1
ATOM 672 N N . GLN A 1 90 ? 3.761 -14.186 6.895 1.00 72.62 90 GLN A N 1
ATOM 673 C CA . GLN A 1 90 ? 2.673 -13.281 7.251 1.00 72.62 90 GLN A CA 1
ATOM 674 C C . GLN A 1 90 ? 2.454 -13.274 8.770 1.00 72.62 90 GLN A C 1
ATOM 676 O O . GLN A 1 90 ? 2.175 -14.311 9.367 1.00 72.62 90 GLN A O 1
ATOM 681 N N . ASN A 1 91 ? 2.525 -12.098 9.394 1.00 62.03 91 ASN A N 1
ATOM 682 C CA . ASN A 1 91 ? 2.456 -11.950 10.850 1.00 62.03 91 ASN A CA 1
ATOM 683 C C . ASN A 1 91 ? 1.032 -11.854 11.423 1.00 62.03 91 ASN A C 1
ATOM 685 O O . ASN A 1 91 ? 0.872 -11.726 12.634 1.00 62.03 91 ASN A O 1
ATOM 689 N N . GLY A 1 92 ? -0.019 -11.892 10.597 1.00 54.19 92 GLY A N 1
ATOM 690 C CA . GLY A 1 92 ? -1.418 -11.870 11.061 1.00 54.19 92 GLY A CA 1
ATOM 691 C C . GLY A 1 92 ? -1.841 -10.620 11.856 1.00 54.19 92 GLY A C 1
ATOM 692 O O . GLY A 1 92 ? -2.959 -10.569 12.367 1.00 54.19 92 GLY A O 1
ATOM 693 N N . ALA A 1 93 ? -0.978 -9.610 11.978 1.00 51.56 93 ALA A N 1
ATOM 694 C CA . ALA A 1 93 ? -1.245 -8.386 12.717 1.00 51.56 93 ALA A CA 1
ATOM 695 C C . ALA A 1 93 ? -1.752 -7.308 11.756 1.00 51.56 93 ALA A C 1
ATOM 697 O O . ALA A 1 93 ? -0.973 -6.673 11.057 1.00 51.56 93 ALA A O 1
ATOM 698 N N . TYR A 1 94 ? -3.067 -7.097 11.730 1.00 54.03 94 TYR A N 1
ATOM 699 C CA . TYR A 1 94 ? -3.667 -5.931 11.086 1.00 54.03 94 TYR A CA 1
ATOM 700 C C . TYR A 1 94 ? -3.097 -4.655 11.713 1.00 54.03 94 TYR A C 1
ATOM 702 O O . TYR A 1 94 ? -3.104 -4.511 12.940 1.00 54.03 94 TYR A O 1
ATOM 710 N N . VAL A 1 95 ? -2.629 -3.720 10.887 1.00 55.66 95 VAL A N 1
ATOM 711 C CA . VAL A 1 95 ? -2.119 -2.429 11.362 1.00 55.66 95 VAL A CA 1
ATOM 712 C C . VAL A 1 95 ? -3.074 -1.312 10.951 1.00 55.66 95 VAL A C 1
ATOM 714 O O . VAL A 1 95 ? -3.622 -1.294 9.846 1.00 55.66 95 VAL A O 1
ATOM 717 N N . PHE A 1 96 ? -3.274 -0.361 11.863 1.00 66.69 96 PHE A N 1
ATOM 718 C CA . PHE A 1 96 ? -4.203 0.756 11.711 1.00 66.69 96 PHE A CA 1
ATOM 719 C C . PHE A 1 96 ? -3.431 2.065 11.567 1.00 66.69 96 PHE A C 1
ATOM 721 O O . PHE A 1 96 ? -2.500 2.332 12.328 1.00 66.69 96 PHE A O 1
ATOM 728 N N . GLN A 1 97 ? -3.854 2.918 10.640 1.00 71.44 97 GLN A N 1
ATOM 729 C CA . GLN A 1 97 ? -3.429 4.314 10.574 1.00 71.44 97 GLN A CA 1
ATOM 730 C C . GLN A 1 97 ? -4.579 5.214 11.006 1.00 71.44 97 GLN A C 1
ATOM 732 O O . GLN A 1 97 ? -5.707 5.044 10.550 1.00 71.44 97 GLN A O 1
ATOM 737 N N . VAL A 1 98 ? -4.286 6.179 11.874 1.00 74.19 98 VAL A N 1
ATOM 738 C CA . VAL A 1 98 ? -5.279 7.086 12.457 1.00 74.19 98 VAL A CA 1
ATOM 739 C C . VAL A 1 98 ? -4.871 8.517 12.145 1.00 74.19 98 VAL A C 1
ATOM 741 O O . VAL A 1 98 ? -3.741 8.919 12.429 1.00 74.19 98 VAL A O 1
ATOM 744 N N . TYR A 1 99 ? -5.783 9.283 11.556 1.00 74.25 99 TYR A N 1
ATOM 745 C CA . TYR A 1 99 ? -5.564 10.681 11.215 1.00 74.25 99 TYR A CA 1
ATOM 746 C C . TYR A 1 99 ? -6.749 11.560 11.658 1.00 74.25 99 TYR A C 1
ATOM 748 O O . TYR A 1 99 ? -7.873 11.327 11.212 1.00 74.25 99 TYR A O 1
ATOM 756 N N . PRO A 1 100 ? -6.528 12.602 12.480 1.00 66.06 100 PRO A N 1
ATOM 757 C CA . PRO A 1 100 ? -5.255 12.944 13.119 1.00 66.06 100 PRO A CA 1
ATOM 758 C C . PRO A 1 100 ? -4.818 11.864 14.123 1.00 66.06 100 PRO A C 1
ATOM 760 O O . PRO A 1 100 ? -5.650 11.142 14.666 1.00 66.06 100 PRO A O 1
ATOM 763 N N . SER A 1 101 ? -3.510 11.761 14.385 1.00 65.88 101 SER A N 1
ATOM 764 C CA . SER A 1 101 ? -2.943 10.766 15.317 1.00 65.88 101 SER A CA 1
ATOM 765 C C . SER A 1 101 ? -3.469 10.902 16.750 1.00 65.88 101 SER A C 1
ATOM 767 O O . SER A 1 101 ? -3.398 9.953 17.528 1.00 65.88 101 SER A O 1
ATOM 769 N N . GLN A 1 102 ? -4.016 12.071 17.088 1.00 69.81 102 GLN A N 1
ATOM 770 C CA . GLN A 1 102 ? -4.769 12.331 18.308 1.00 69.81 102 GLN A CA 1
ATOM 771 C C . GLN A 1 102 ? -6.226 12.643 17.937 1.00 69.81 102 GLN A C 1
ATOM 773 O O . GLN A 1 102 ? -6.530 13.782 17.571 1.00 69.81 102 GLN A O 1
ATOM 778 N N . PRO A 1 103 ? -7.127 11.647 17.998 1.00 71.88 103 PRO A N 1
ATOM 779 C CA . PRO A 1 103 ? -8.548 11.851 17.757 1.00 71.88 103 PRO A CA 1
ATOM 780 C C . PRO A 1 103 ? -9.124 12.874 18.739 1.00 71.88 103 PRO A C 1
ATOM 782 O O . PRO A 1 103 ? -8.736 12.918 19.909 1.00 71.88 103 PRO A O 1
ATOM 785 N N . VAL A 1 104 ? -10.085 13.671 18.283 1.00 76.25 104 VAL A N 1
ATOM 786 C CA . VAL A 1 104 ? -10.779 14.667 19.108 1.00 76.25 104 VAL A CA 1
ATOM 787 C C . VAL A 1 104 ? -12.264 14.327 19.144 1.00 76.25 104 VAL A C 1
ATOM 789 O O . VAL A 1 104 ? -12.862 14.054 18.100 1.00 76.25 104 VAL A O 1
ATOM 792 N N . ALA A 1 105 ? -12.863 14.343 20.336 1.00 75.88 105 ALA A N 1
ATOM 793 C CA . ALA A 1 105 ? -14.298 14.121 20.491 1.00 75.88 105 ALA A CA 1
ATOM 794 C C . ALA A 1 105 ? -15.110 15.122 19.645 1.00 75.88 105 ALA A C 1
ATOM 796 O O . ALA A 1 105 ? -14.784 16.307 19.573 1.00 75.88 105 ALA A O 1
ATOM 797 N N . GLY A 1 106 ? -16.150 14.634 18.971 1.00 72.44 106 GLY A N 1
ATOM 798 C CA . GLY A 1 106 ? -16.999 15.415 18.070 1.00 72.44 106 GLY A CA 1
ATOM 799 C C . GLY A 1 106 ? -16.384 15.735 16.701 1.00 72.44 106 GLY A C 1
ATOM 800 O O . GLY A 1 106 ? -17.052 16.355 15.877 1.00 72.44 106 GLY A O 1
ATOM 801 N N . SER A 1 107 ? -15.149 15.301 16.415 1.00 76.81 107 SER A N 1
ATOM 802 C CA . SER A 1 107 ? -14.468 15.545 15.134 1.00 76.81 107 SER A CA 1
ATOM 803 C C . SER A 1 107 ? -14.256 14.266 14.323 1.00 76.81 107 SER A C 1
ATOM 805 O O . SER A 1 107 ? -14.070 13.179 14.871 1.00 76.81 107 SER A O 1
ATOM 807 N N . ARG A 1 108 ? -14.250 14.399 12.988 1.00 78.81 108 ARG A N 1
ATOM 808 C CA . ARG A 1 108 ? -13.961 13.284 12.074 1.00 78.81 108 ARG A CA 1
ATOM 809 C C . ARG A 1 108 ? -12.507 12.842 12.211 1.00 78.81 108 ARG A C 1
ATOM 811 O O . ARG A 1 108 ? -11.594 13.630 11.990 1.00 78.81 108 ARG A O 1
ATOM 818 N N . THR A 1 109 ? -12.319 11.563 12.498 1.00 75.38 109 THR A N 1
ATOM 819 C CA . THR A 1 109 ? -11.028 10.876 12.515 1.00 75.38 109 THR A CA 1
ATOM 820 C C . THR A 1 109 ? -11.044 9.818 11.424 1.00 75.38 109 THR A C 1
ATOM 822 O O . THR A 1 109 ? -11.916 8.954 11.419 1.00 75.38 109 THR A O 1
ATOM 825 N N . LEU A 1 110 ? -10.113 9.900 10.480 1.00 78.38 110 LEU A N 1
ATOM 826 C CA . LEU A 1 110 ? -9.911 8.883 9.459 1.00 78.38 110 LEU A CA 1
ATOM 827 C C . LEU A 1 110 ? -9.145 7.713 10.070 1.00 78.38 110 LEU A C 1
ATOM 829 O O . LEU A 1 110 ? -8.069 7.901 10.634 1.00 78.38 110 LEU A O 1
ATOM 833 N N . ILE A 1 111 ? -9.690 6.514 9.926 1.00 76.50 111 ILE A N 1
ATOM 834 C CA . ILE A 1 111 ? -9.035 5.269 10.300 1.00 76.50 111 ILE A CA 1
ATOM 835 C C . ILE A 1 111 ? -8.881 4.436 9.037 1.00 76.50 111 ILE A C 1
ATOM 837 O O . ILE A 1 111 ? -9.865 4.175 8.347 1.00 76.50 111 ILE A O 1
ATOM 841 N N . THR A 1 112 ? -7.651 4.023 8.749 1.00 75.69 112 THR A N 1
ATOM 842 C CA . THR A 1 112 ? -7.331 3.117 7.648 1.00 75.69 112 THR A CA 1
ATOM 843 C C . THR A 1 112 ? -6.811 1.807 8.210 1.00 75.69 112 THR A C 1
ATOM 845 O O . THR A 1 112 ? -5.814 1.782 8.931 1.00 75.69 112 THR A O 1
ATOM 848 N N . PHE A 1 113 ? -7.496 0.729 7.866 1.00 73.06 113 PHE A N 1
ATOM 849 C CA . PHE A 1 113 ? -7.115 -0.647 8.132 1.00 73.06 113 PHE A CA 1
ATOM 850 C C . PHE A 1 113 ? -6.299 -1.132 6.948 1.00 73.06 113 PHE A C 1
ATOM 852 O O . PHE A 1 113 ? -6.761 -0.996 5.817 1.00 73.06 113 PHE A O 1
ATOM 859 N N . HIS A 1 114 ? -5.122 -1.693 7.206 1.00 68.56 114 HIS A N 1
ATOM 860 C CA . HIS A 1 114 ? -4.288 -2.332 6.192 1.00 68.56 114 HIS A CA 1
ATOM 861 C C . HIS A 1 114 ? -4.235 -3.835 6.471 1.00 68.56 114 HIS A C 1
ATOM 863 O O . HIS A 1 114 ? -3.971 -4.247 7.602 1.00 68.56 114 HIS A O 1
ATOM 869 N N . GLY A 1 115 ? -4.512 -4.655 5.459 1.00 62.19 115 GLY A N 1
ATOM 870 C CA . GLY A 1 115 ? -4.574 -6.109 5.589 1.00 62.19 115 GLY A CA 1
ATOM 871 C C . GLY A 1 115 ? -5.056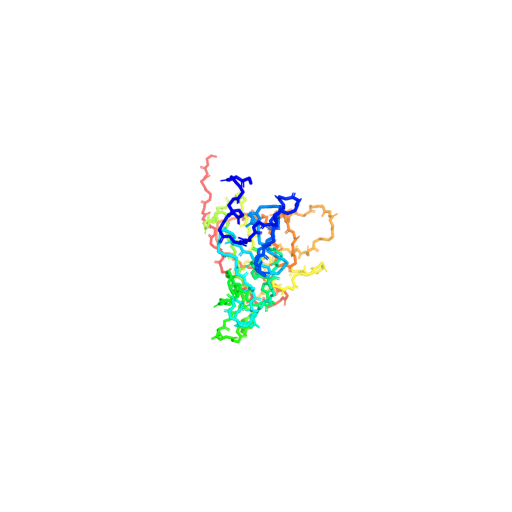 -6.795 4.313 1.00 62.19 115 GLY A C 1
ATOM 872 O O . GLY A 1 115 ? -6.035 -6.371 3.706 1.00 62.19 115 GLY A O 1
ATOM 873 N N . ALA A 1 116 ? -4.388 -7.883 3.926 1.00 50.09 116 ALA A N 1
ATOM 874 C CA . ALA A 1 116 ? -4.863 -8.768 2.868 1.00 50.09 116 ALA A CA 1
ATOM 875 C C . ALA A 1 116 ? -6.012 -9.625 3.421 1.00 50.09 116 ALA A C 1
ATOM 877 O O . ALA A 1 116 ? -5.789 -10.420 4.332 1.00 50.09 116 ALA A O 1
ATOM 878 N N . GLY A 1 117 ? -7.228 -9.459 2.892 1.00 51.38 117 GLY A N 1
ATOM 879 C CA . GLY A 1 117 ? -8.360 -10.333 3.230 1.00 51.38 117 GLY A CA 1
ATOM 880 C C . GLY A 1 117 ? -9.661 -9.650 3.643 1.00 51.38 117 GLY A C 1
ATOM 881 O O . GLY A 1 117 ? -10.578 -10.362 4.030 1.00 51.38 117 GLY A O 1
ATOM 882 N N . LEU A 1 118 ? -9.770 -8.321 3.549 1.00 55.62 118 LEU A N 1
ATOM 883 C CA . LEU A 1 118 ? -11.043 -7.632 3.776 1.00 55.62 118 LEU A CA 1
ATOM 884 C C . LEU A 1 118 ? -11.947 -7.769 2.541 1.00 55.62 118 LEU A C 1
ATOM 886 O O . LEU A 1 118 ? -11.663 -7.222 1.475 1.00 55.62 118 LEU A O 1
ATOM 890 N N . GLY A 1 119 ? -13.032 -8.522 2.686 1.00 57.19 119 GLY A N 1
ATOM 891 C CA . GLY A 1 119 ? -14.049 -8.781 1.676 1.00 57.19 119 GLY A CA 1
ATOM 892 C C . GLY A 1 119 ? -15.377 -8.072 1.954 1.00 57.19 119 GLY A C 1
ATOM 893 O O . GLY A 1 119 ? -15.663 -7.592 3.051 1.00 57.19 119 GLY A O 1
ATOM 894 N N . VAL A 1 120 ? -16.232 -8.014 0.929 1.00 61.50 120 VAL A N 1
ATOM 895 C CA . VAL A 1 120 ? -17.621 -7.553 1.081 1.00 61.50 120 VAL A CA 1
ATOM 896 C C . VAL A 1 120 ? -18.349 -8.485 2.054 1.00 61.50 120 VAL A C 1
ATOM 898 O O . VAL A 1 120 ? -18.373 -9.695 1.842 1.00 61.50 120 VAL A O 1
ATOM 901 N N . GLY A 1 121 ? -18.970 -7.917 3.090 1.00 62.91 121 GLY A N 1
ATOM 902 C CA . GLY A 1 121 ? -19.666 -8.671 4.139 1.00 62.91 121 GLY A CA 1
ATOM 903 C C . GLY A 1 121 ? -18.885 -8.843 5.446 1.00 62.91 121 GLY A C 1
ATOM 904 O O . GLY A 1 121 ? -19.499 -9.194 6.455 1.00 62.91 121 GLY A O 1
ATOM 905 N N . ASP A 1 122 ? -17.590 -8.522 5.475 1.00 69.50 122 ASP A N 1
ATOM 906 C CA . ASP A 1 122 ? -16.815 -8.541 6.718 1.00 69.50 122 ASP A CA 1
ATOM 907 C C . ASP A 1 122 ? -17.299 -7.466 7.688 1.00 69.50 122 ASP A C 1
ATOM 909 O O . ASP A 1 122 ? -17.694 -6.375 7.268 1.00 69.50 122 ASP A O 1
ATOM 913 N N . SER A 1 123 ? -17.274 -7.763 8.993 1.00 67.62 123 SER A N 1
ATOM 914 C CA . SER A 1 123 ? -17.836 -6.879 10.017 1.00 67.62 123 SER A CA 1
ATOM 915 C C . SER A 1 123 ? -16.799 -6.280 10.964 1.00 67.62 123 SER A C 1
ATOM 917 O O . SER A 1 123 ? -15.916 -6.964 11.481 1.00 67.62 123 SER A O 1
ATOM 919 N N . PHE A 1 124 ? -16.970 -4.989 11.236 1.00 70.25 124 PHE A N 1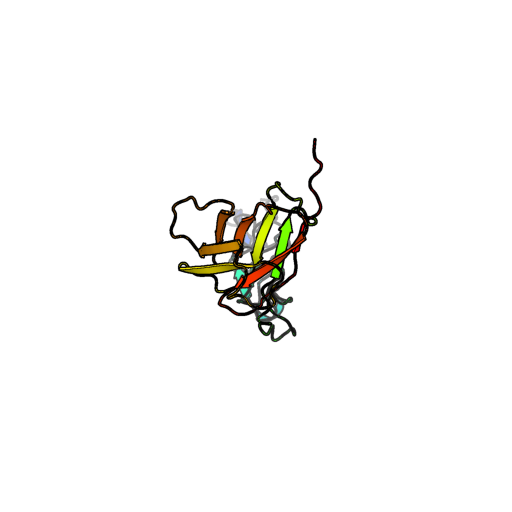
ATOM 920 C CA . PHE A 1 124 ? -16.183 -4.206 12.178 1.00 70.25 124 PHE A CA 1
ATOM 921 C C . PHE A 1 124 ? -17.067 -3.754 13.329 1.00 70.25 124 PHE A C 1
ATOM 923 O O . PHE A 1 124 ? -18.220 -3.370 13.126 1.00 70.25 124 PHE A O 1
ATOM 930 N N . ARG A 1 125 ? -16.526 -3.754 14.546 1.00 69.44 125 ARG A N 1
ATOM 931 C CA . ARG A 1 125 ? -17.220 -3.227 15.726 1.00 69.44 125 ARG A CA 1
ATOM 932 C C . ARG A 1 125 ? -16.357 -2.196 16.428 1.00 69.44 125 ARG A C 1
ATOM 934 O O . ARG A 1 125 ? -15.202 -2.465 16.742 1.00 69.44 125 ARG A O 1
ATOM 941 N N . LEU A 1 126 ? -16.941 -1.038 16.703 1.00 67.19 126 LEU A N 1
ATOM 942 C CA . LEU A 1 126 ? -16.439 -0.082 17.681 1.00 67.19 126 LEU A CA 1
ATOM 943 C C . LEU A 1 126 ? -17.041 -0.454 19.027 1.00 67.19 126 LEU A C 1
ATOM 945 O O . LEU A 1 126 ? -18.262 -0.450 19.184 1.00 67.19 126 LEU A O 1
ATOM 949 N N . VAL A 1 127 ? -16.189 -0.771 19.989 1.00 67.12 127 VAL A N 1
ATOM 950 C CA . VAL A 1 127 ? -16.602 -1.112 21.350 1.00 67.12 127 VAL A CA 1
ATOM 951 C C . VAL A 1 127 ? -15.992 -0.128 22.341 1.00 67.12 127 VAL A C 1
ATOM 953 O O . VAL A 1 127 ? -14.899 0.410 22.127 1.00 67.12 127 VAL A O 1
ATOM 956 N N . GLY A 1 128 ? -16.719 0.132 23.428 1.00 61.47 128 GLY A N 1
ATOM 957 C CA . GLY A 1 128 ? -16.193 0.855 24.586 1.00 61.47 128 GLY A CA 1
ATOM 958 C C . GLY A 1 128 ? -15.059 0.083 25.274 1.00 61.47 128 GLY A C 1
ATOM 959 O O . GLY A 1 128 ? -14.587 -0.936 24.777 1.00 61.47 128 GLY A O 1
ATOM 960 N N . MET A 1 129 ? -14.621 0.534 26.453 1.00 58.75 129 MET A N 1
ATOM 961 C CA . MET A 1 129 ? -13.569 -0.130 27.246 1.00 58.75 129 MET A CA 1
ATOM 962 C C . MET A 1 129 ? -13.991 -1.495 27.855 1.00 58.75 129 MET A C 1
ATOM 964 O O . MET A 1 129 ? -13.654 -1.793 29.001 1.00 58.75 129 MET A O 1
ATOM 968 N N . SER A 1 130 ? -14.725 -2.350 27.141 1.00 53.38 130 SER A N 1
ATOM 969 C CA . SER A 1 130 ? -14.850 -3.764 27.505 1.00 53.38 130 SER A CA 1
ATOM 970 C C . SER A 1 130 ? -13.780 -4.571 26.764 1.00 53.38 130 SER A C 1
ATOM 972 O O . SER A 1 130 ? -13.473 -4.340 25.599 1.00 53.38 130 SER A O 1
ATOM 974 N N . GLN A 1 131 ? -13.188 -5.556 27.440 1.00 51.62 131 GLN A N 1
ATOM 975 C CA . GLN A 1 131 ? -12.250 -6.506 26.824 1.00 51.62 131 GLN A CA 1
ATOM 976 C C . GLN A 1 131 ? -12.939 -7.515 25.886 1.00 51.62 131 GLN A C 1
ATOM 978 O O . GLN A 1 131 ? -12.319 -8.490 25.461 1.00 51.62 131 GLN A O 1
ATOM 983 N N . ASP A 1 132 ? -14.215 -7.300 25.594 1.00 60.75 132 ASP A N 1
ATOM 984 C CA . ASP A 1 132 ? -15.088 -8.233 24.915 1.00 60.75 132 ASP A CA 1
ATOM 985 C C . ASP A 1 132 ? -15.780 -7.520 23.749 1.00 60.75 132 ASP A C 1
ATOM 987 O O . ASP A 1 132 ? -16.549 -6.580 23.942 1.00 60.75 132 ASP A O 1
ATOM 991 N N . CYS A 1 133 ? -15.514 -8.008 22.536 1.00 61.62 133 CYS A N 1
ATOM 992 C CA . CYS A 1 133 ? -16.071 -7.503 21.282 1.00 61.62 133 CYS A CA 1
ATOM 993 C C . CYS A 1 133 ? -17.596 -7.726 21.148 1.00 61.62 133 CYS A C 1
ATOM 995 O O . CYS A 1 133 ? -18.201 -7.325 20.146 1.00 61.62 133 CYS A O 1
ATOM 997 N N . GLN A 1 134 ? -18.221 -8.384 22.130 1.00 67.31 134 GLN A N 1
ATOM 998 C CA . GLN A 1 134 ? -19.661 -8.630 22.215 1.00 67.31 134 GLN A CA 1
ATOM 999 C C . GLN A 1 134 ? -20.394 -7.623 23.118 1.00 67.31 134 GLN A C 1
ATOM 1001 O O . GLN A 1 134 ? -21.606 -7.467 22.981 1.00 67.31 134 GLN A O 1
ATOM 1006 N N . SER A 1 135 ? -19.695 -6.923 24.018 1.00 66.31 135 SER A N 1
ATOM 1007 C CA . SER A 1 135 ? -20.295 -5.982 24.974 1.00 66.31 135 SER A CA 1
ATOM 1008 C C . SER A 1 135 ? -19.934 -4.531 24.652 1.00 66.31 135 SER A C 1
ATOM 1010 O O . SER A 1 135 ? -18.916 -4.257 24.024 1.00 66.31 135 SER A O 1
ATOM 1012 N N . SER A 1 136 ? -20.784 -3.584 25.067 1.00 67.81 136 SER A N 1
ATOM 1013 C CA . SER A 1 136 ? -20.540 -2.140 24.898 1.00 67.81 136 SER A CA 1
ATOM 1014 C C . SER A 1 136 ? -20.279 -1.709 23.445 1.00 67.81 136 SER A C 1
ATOM 1016 O O . SER A 1 136 ? -19.445 -0.836 23.198 1.00 67.81 136 SER A O 1
ATOM 1018 N N . VAL A 1 137 ? -20.977 -2.326 22.482 1.00 70.44 137 VAL A N 1
ATOM 1019 C CA . VAL A 1 137 ? -20.904 -1.961 21.059 1.00 70.44 137 VAL A CA 1
ATOM 1020 C C . VAL A 1 137 ? -21.451 -0.550 20.884 1.00 70.44 137 VAL A C 1
ATOM 1022 O O . VAL A 1 137 ? -22.640 -0.303 21.064 1.00 70.44 137 VAL A O 1
ATOM 1025 N N . LEU A 1 138 ? -20.554 0.371 20.547 1.00 63.31 138 LEU A N 1
ATOM 1026 C CA . LEU A 1 138 ? -20.878 1.756 20.230 1.00 63.31 138 LEU A CA 1
ATOM 1027 C C . LEU A 1 138 ? -21.377 1.861 18.793 1.00 63.31 138 LEU A C 1
ATOM 1029 O O . LEU A 1 138 ? -22.291 2.630 18.517 1.00 63.31 138 LEU A O 1
ATOM 1033 N N . ALA A 1 139 ? -20.791 1.068 17.893 1.00 63.25 139 ALA A N 1
ATOM 1034 C CA . ALA A 1 139 ? -21.279 0.926 16.534 1.00 63.25 139 ALA A CA 1
ATOM 1035 C C . ALA A 1 139 ? -20.769 -0.364 15.875 1.00 63.25 139 ALA A C 1
ATOM 1037 O O . ALA A 1 139 ? -19.710 -0.886 16.232 1.00 63.25 139 ALA A O 1
ATOM 1038 N N . GLN A 1 140 ? -21.515 -0.874 14.899 1.00 70.38 140 GLN A N 1
ATOM 1039 C CA . GLN A 1 140 ? -21.145 -2.041 14.105 1.00 70.38 140 GLN A CA 1
ATOM 1040 C C . GLN A 1 140 ? -21.360 -1.738 12.630 1.00 70.38 140 GLN A C 1
ATOM 1042 O O . GLN A 1 140 ? -22.349 -1.120 12.250 1.00 70.38 140 GLN A O 1
ATOM 1047 N N . PHE A 1 141 ? -20.442 -2.224 11.808 1.00 66.50 141 PHE A N 1
ATOM 1048 C CA . PHE A 1 141 ? -20.435 -1.992 10.376 1.00 66.50 141 PHE A CA 1
ATOM 1049 C C . PHE A 1 141 ? -20.129 -3.288 9.670 1.00 66.50 141 PHE A C 1
ATOM 1051 O O . PHE A 1 141 ? -19.446 -4.157 10.205 1.00 66.50 141 PHE A O 1
ATOM 1058 N N . THR A 1 142 ? -20.624 -3.397 8.454 1.00 66.12 142 THR A N 1
ATOM 1059 C CA . THR A 1 142 ? -20.172 -4.393 7.494 1.00 66.12 142 THR A CA 1
ATOM 1060 C C . THR A 1 142 ? -19.566 -3.648 6.323 1.00 66.12 142 THR A C 1
ATOM 1062 O O . THR A 1 142 ? -20.012 -2.539 6.035 1.00 66.12 142 THR A O 1
ATOM 1065 N N . VAL A 1 143 ? -18.537 -4.207 5.683 1.00 63.47 143 VAL A N 1
ATOM 1066 C CA . VAL A 1 143 ? -18.001 -3.674 4.425 1.00 63.47 143 VAL A CA 1
ATOM 1067 C C . VAL A 1 143 ? -19.176 -3.603 3.449 1.00 63.47 143 VAL A C 1
ATOM 1069 O O . VAL A 1 143 ? -19.674 -4.659 3.040 1.00 63.47 143 VAL A O 1
ATOM 1072 N N . PRO A 1 144 ? -19.684 -2.395 3.141 1.00 57.31 144 PRO A N 1
ATOM 1073 C CA . PRO A 1 144 ? -20.938 -2.275 2.429 1.00 57.31 144 PRO A CA 1
ATOM 1074 C C . PRO A 1 144 ? -20.712 -2.677 0.970 1.00 57.31 144 PRO A C 1
ATOM 1076 O O . PRO A 1 144 ? -19.734 -2.265 0.346 1.00 57.31 144 PRO A O 1
ATOM 1079 N N . SER A 1 145 ? -21.651 -3.422 0.385 1.00 46.72 145 SER A N 1
ATOM 1080 C CA . SER A 1 145 ? -21.968 -3.154 -1.021 1.00 46.72 145 SER A CA 1
ATOM 1081 C C . SER A 1 145 ? -22.567 -1.740 -1.087 1.00 46.72 145 SER A C 1
ATOM 1083 O O . SER A 1 145 ? -23.250 -1.353 -0.141 1.00 46.72 145 SER A O 1
ATOM 1085 N N . PRO A 1 146 ? -22.317 -0.954 -2.141 1.00 43.25 146 PRO A N 1
ATOM 1086 C CA . PRO A 1 146 ? -22.351 0.505 -2.087 1.00 43.25 146 PRO A CA 1
ATOM 1087 C C . PRO A 1 146 ? -23.757 1.054 -1.793 1.00 43.25 146 PRO A C 1
ATOM 1089 O O . PRO A 1 146 ? -24.565 1.145 -2.706 1.00 43.25 146 PRO A O 1
ATOM 1092 N N . ASP A 1 147 ? -24.040 1.443 -0.546 1.00 43.69 147 ASP A N 1
ATOM 1093 C CA . ASP A 1 147 ? -25.060 2.449 -0.206 1.00 43.69 147 ASP A CA 1
ATOM 1094 C C . ASP A 1 147 ? -24.873 2.984 1.234 1.00 43.69 147 ASP A C 1
ATOM 1096 O O . ASP A 1 147 ? -24.259 2.303 2.064 1.00 43.69 147 ASP A O 1
ATOM 1100 N N . PRO A 1 148 ? -25.325 4.219 1.543 1.00 49.88 148 PRO A N 1
ATOM 1101 C CA . PRO A 1 148 ? -24.862 4.965 2.703 1.00 49.88 148 PRO A CA 1
ATOM 1102 C C . PRO A 1 148 ? -25.871 4.998 3.863 1.00 49.88 148 PRO A C 1
ATOM 1104 O O . PRO A 1 148 ? -27.075 4.858 3.673 1.00 49.88 148 PRO A O 1
ATOM 1107 N N . LEU A 1 149 ? -25.329 5.380 5.025 1.00 47.75 149 LEU A N 1
ATOM 1108 C CA . LEU A 1 149 ? -25.985 5.896 6.235 1.00 47.75 149 LEU A CA 1
ATOM 1109 C C . LEU A 1 149 ? -26.362 4.856 7.292 1.00 47.75 149 LEU A C 1
ATOM 1111 O O . LEU A 1 149 ? -27.483 4.365 7.340 1.00 47.75 149 LEU A O 1
ATOM 1115 N N . ASP A 1 150 ? -25.451 4.703 8.256 1.00 43.16 150 ASP A N 1
ATOM 1116 C CA . ASP A 1 150 ? -25.852 4.615 9.656 1.00 43.16 150 ASP A CA 1
ATOM 1117 C C . ASP A 1 150 ? -24.990 5.556 10.515 1.00 43.16 150 ASP A C 1
ATOM 1119 O O . ASP A 1 150 ? -23.830 5.850 10.208 1.00 43.16 150 ASP A O 1
ATOM 1123 N N . ALA A 1 151 ? -25.614 6.136 11.535 1.00 42.69 151 ALA A N 1
ATOM 1124 C CA . ALA A 1 151 ? -25.153 7.328 12.237 1.00 42.69 151 ALA A CA 1
ATOM 1125 C C . ALA A 1 151 ? -23.751 7.178 12.873 1.00 42.69 151 ALA A C 1
ATOM 1127 O O . ALA A 1 151 ? -23.546 6.376 13.778 1.00 42.69 151 ALA A O 1
ATOM 1128 N N . GLY A 1 152 ? -22.793 8.012 12.444 1.00 51.47 152 GLY A N 1
ATOM 1129 C CA . GLY A 1 152 ? -21.499 8.207 13.122 1.00 51.47 152 GLY A CA 1
ATOM 1130 C C . GLY A 1 152 ? -20.267 7.614 12.428 1.00 51.47 152 GLY A C 1
ATOM 1131 O O . GLY A 1 152 ? -19.146 7.943 12.824 1.00 51.47 152 GLY A O 1
ATOM 1132 N N . LEU A 1 153 ? -20.453 6.820 11.366 1.00 53.59 153 LEU A N 1
ATOM 1133 C CA . LEU A 1 153 ? -19.362 6.309 10.537 1.00 53.59 153 LEU A CA 1
ATOM 1134 C C . LEU A 1 153 ? -19.669 6.437 9.046 1.00 53.59 153 LEU A C 1
ATOM 1136 O O . LEU A 1 153 ? -20.734 6.041 8.585 1.00 53.59 153 LEU A O 1
ATOM 1140 N N . MET A 1 154 ? -18.705 6.933 8.273 1.00 61.12 154 MET A N 1
ATOM 1141 C CA . MET A 1 154 ? -18.751 6.885 6.808 1.00 61.12 154 MET A CA 1
ATOM 1142 C C . MET A 1 154 ? -17.578 6.046 6.296 1.00 61.12 154 MET A C 1
ATOM 1144 O O . MET A 1 154 ? -16.421 6.397 6.527 1.00 61.12 154 MET A O 1
ATOM 1148 N N . VAL A 1 155 ? -17.865 4.936 5.609 1.00 62.22 155 VAL A N 1
ATOM 1149 C CA . VAL A 1 155 ? -16.851 4.191 4.847 1.00 62.22 155 VAL A CA 1
ATOM 1150 C C . VAL A 1 155 ? -16.471 5.042 3.637 1.00 62.22 155 VAL A C 1
ATOM 1152 O O . VAL A 1 155 ? -17.336 5.500 2.896 1.00 62.22 155 VAL A O 1
ATOM 1155 N N . VAL A 1 156 ? -15.179 5.314 3.486 1.00 64.38 156 VAL A N 1
ATOM 1156 C CA . VAL A 1 156 ? -14.637 6.269 2.506 1.00 64.38 156 VAL A CA 1
ATOM 1157 C C . VAL A 1 156 ? -14.063 5.540 1.304 1.00 64.38 156 VAL A C 1
ATOM 1159 O O . VAL A 1 156 ? -14.205 6.000 0.174 1.00 64.38 156 VAL A O 1
ATOM 1162 N N . SER A 1 157 ? -13.404 4.409 1.544 1.00 67.12 157 SER A N 1
ATOM 1163 C CA . SER A 1 157 ? -12.816 3.589 0.494 1.00 67.12 157 SER A CA 1
ATOM 1164 C C . SER A 1 157 ? -12.653 2.144 0.953 1.00 67.12 157 SER A C 1
ATOM 1166 O O . SER A 1 157 ? -12.374 1.868 2.121 1.00 67.12 157 SER A O 1
ATOM 1168 N N . VAL A 1 158 ? -12.827 1.228 0.004 1.00 64.06 158 VAL A N 1
ATOM 1169 C CA . VAL A 1 158 ? -12.557 -0.202 0.153 1.00 64.06 158 VAL A CA 1
ATOM 1170 C C . VAL A 1 158 ? -11.650 -0.594 -1.007 1.00 64.06 158 VAL A C 1
ATOM 1172 O O . VAL A 1 158 ? -11.959 -0.303 -2.162 1.00 64.06 158 VAL A O 1
ATOM 1175 N N . ALA A 1 159 ? -10.521 -1.212 -0.697 1.00 62.38 159 ALA A N 1
ATOM 1176 C CA . ALA A 1 159 ? -9.592 -1.803 -1.646 1.00 62.38 159 ALA A CA 1
ATOM 1177 C C . ALA A 1 159 ? -9.195 -3.208 -1.150 1.00 62.38 159 ALA A C 1
ATOM 1179 O O . ALA A 1 159 ? -9.425 -3.517 0.020 1.00 62.38 159 ALA A O 1
ATOM 1180 N N . PRO A 1 160 ? -8.599 -4.058 -2.005 1.00 57.91 160 PRO A N 1
ATOM 1181 C CA . PRO A 1 160 ? -8.267 -5.444 -1.648 1.00 57.91 160 PRO A CA 1
ATOM 1182 C C . PRO A 1 160 ? -7.356 -5.586 -0.416 1.00 57.91 160 PRO A C 1
ATOM 1184 O O . PRO A 1 160 ? -7.369 -6.614 0.257 1.00 57.91 160 PRO A O 1
ATOM 1187 N N . ASP A 1 161 ? -6.563 -4.552 -0.144 1.00 62.81 161 ASP A N 1
ATOM 1188 C CA . ASP A 1 161 ? -5.539 -4.471 0.894 1.00 62.81 161 ASP A CA 1
ATOM 1189 C C . ASP A 1 161 ? -5.853 -3.436 1.989 1.00 62.81 161 ASP A C 1
ATOM 1191 O O . ASP A 1 161 ? -5.132 -3.362 2.987 1.00 62.81 161 ASP A O 1
ATOM 1195 N N . ARG A 1 162 ? -6.898 -2.609 1.817 1.00 70.88 162 ARG A N 1
ATOM 1196 C CA . ARG A 1 162 ? -7.211 -1.521 2.755 1.00 70.88 162 ARG A CA 1
ATOM 1197 C C . ARG A 1 162 ? -8.685 -1.150 2.830 1.00 70.88 162 ARG A C 1
ATOM 1199 O O . ARG A 1 162 ? -9.392 -1.104 1.828 1.00 70.88 162 ARG A O 1
ATOM 1206 N N . VAL A 1 163 ? -9.121 -0.745 4.017 1.00 73.31 163 VAL A N 1
ATOM 1207 C CA . VAL A 1 163 ? -10.428 -0.107 4.237 1.00 73.31 163 VAL A CA 1
ATOM 1208 C C . VAL A 1 163 ? -10.216 1.194 4.992 1.00 73.31 163 VAL A C 1
ATOM 1210 O O . VAL A 1 163 ? -9.576 1.198 6.038 1.00 73.31 163 VAL A O 1
ATOM 1213 N N . SER A 1 164 ? -10.764 2.300 4.490 1.00 75.56 164 SER A N 1
ATOM 1214 C CA . SER A 1 164 ? -10.740 3.591 5.182 1.00 75.56 164 SER A CA 1
ATOM 1215 C C . SER A 1 164 ? -12.143 4.023 5.586 1.00 75.56 164 SER A C 1
ATOM 1217 O O . SER A 1 164 ? -13.083 3.971 4.791 1.00 75.56 164 SER A O 1
ATOM 1219 N N . LEU A 1 165 ? -12.280 4.508 6.815 1.00 74.56 165 LEU A N 1
ATOM 1220 C CA . LEU A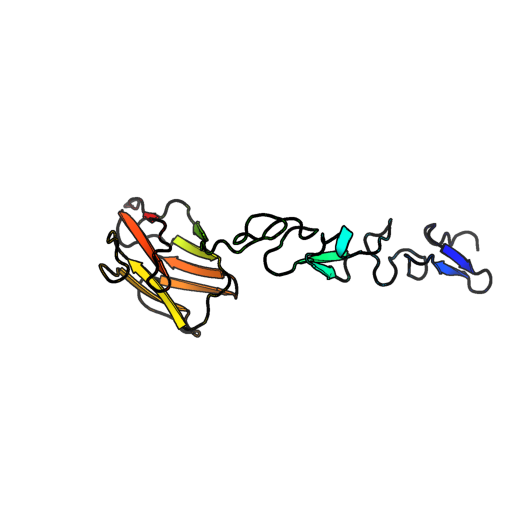 1 165 ? -13.541 4.968 7.390 1.00 74.56 165 LEU A CA 1
ATOM 1221 C C . LEU A 1 165 ? -13.326 6.202 8.269 1.00 74.56 165 LEU A C 1
ATOM 1223 O O . LEU A 1 165 ? -12.325 6.291 8.975 1.00 74.56 165 LEU A O 1
ATOM 1227 N N . TYR A 1 166 ? -14.253 7.163 8.239 1.00 76.50 166 TYR A N 1
ATOM 1228 C CA . TYR A 1 166 ? -14.264 8.240 9.233 1.00 76.50 166 TYR A CA 1
ATOM 1229 C C . TYR A 1 166 ? -15.133 7.846 10.417 1.00 76.50 166 TYR A C 1
ATOM 1231 O O . TYR A 1 166 ? -16.325 7.608 10.229 1.00 76.50 166 TYR A O 1
ATOM 1239 N N . VAL A 1 167 ? -14.558 7.875 11.618 1.00 73.62 167 VAL A N 1
ATOM 1240 C CA . VAL A 1 167 ? -15.279 7.839 12.899 1.00 73.62 167 VAL A CA 1
ATOM 1241 C C . VAL A 1 167 ? -15.439 9.243 13.464 1.00 73.62 167 VAL A C 1
ATOM 1243 O O . VAL A 1 167 ? -14.554 10.084 13.308 1.00 73.62 167 VAL A O 1
ATOM 1246 N N . VAL A 1 168 ? -16.539 9.489 14.173 1.00 74.81 168 VAL A N 1
ATOM 1247 C CA . VAL A 1 168 ? -16.686 10.658 15.050 1.00 74.81 168 VAL A CA 1
ATOM 1248 C C . VAL A 1 168 ? -16.866 10.155 16.483 1.00 74.81 168 VAL A C 1
ATOM 1250 O O . VAL A 1 168 ? -17.951 9.675 16.809 1.00 74.81 168 VAL A O 1
ATOM 1253 N N . PRO A 1 169 ? -15.833 10.220 17.345 1.00 67.81 169 PRO A N 1
ATOM 1254 C CA . PRO A 1 169 ? -15.972 9.826 18.743 1.00 67.81 169 PRO A CA 1
ATOM 1255 C C . PRO A 1 169 ? -17.004 10.740 19.428 1.00 67.81 169 PRO A C 1
ATOM 1257 O O . PRO A 1 169 ? -16.821 11.958 19.392 1.00 67.81 169 PRO A O 1
ATOM 1260 N N . PRO A 1 170 ? -18.086 10.209 20.026 1.00 61.66 170 PRO A N 1
ATOM 1261 C CA . PRO A 1 170 ? -19.136 11.043 20.616 1.00 61.66 170 PRO A CA 1
ATOM 1262 C C . PRO A 1 170 ? -18.680 11.734 21.909 1.00 61.66 170 PRO A C 1
ATOM 1264 O O . PRO A 1 170 ? -19.125 12.838 22.207 1.00 61.66 170 PRO A O 1
ATOM 1267 N N . GLU A 1 171 ? -17.764 11.107 22.651 1.00 67.88 171 GLU A N 1
ATOM 1268 C CA . GLU A 1 171 ? -17.235 11.584 23.930 1.00 67.88 171 GLU A CA 1
ATOM 1269 C C . GLU A 1 171 ? -15.709 11.413 23.985 1.00 67.88 171 GLU A C 1
ATOM 1271 O O . GLU A 1 171 ? -15.118 10.655 23.210 1.00 67.88 171 GLU A O 1
ATOM 1276 N N . ALA A 1 172 ? -15.060 12.132 24.902 1.00 66.50 172 ALA A N 1
ATOM 1277 C CA . ALA A 1 172 ? -13.639 11.950 25.184 1.00 66.50 172 ALA A CA 1
ATOM 1278 C C . ALA A 1 172 ? -13.414 10.634 25.940 1.00 66.50 172 ALA A C 1
ATOM 1280 O O . ALA A 1 172 ? -14.157 10.319 26.869 1.00 66.50 172 ALA A O 1
ATOM 1281 N N . GLY A 1 173 ? -12.373 9.883 25.586 1.00 66.94 173 GLY A N 1
ATOM 1282 C CA . GLY A 1 173 ? -12.081 8.601 26.224 1.00 66.94 173 GLY A CA 1
ATOM 1283 C C . GLY A 1 173 ? -11.385 7.611 25.301 1.00 66.94 173 GLY A C 1
ATOM 1284 O O . GLY A 1 173 ? -11.073 7.923 24.152 1.00 66.94 173 GLY A O 1
ATOM 1285 N N . THR A 1 174 ? -11.130 6.406 25.812 1.00 63.88 174 THR A N 1
ATOM 1286 C CA . THR A 1 174 ? -10.510 5.333 25.024 1.00 63.88 174 THR A CA 1
ATOM 1287 C C . THR A 1 174 ? -11.561 4.391 24.453 1.00 63.88 174 THR A C 1
ATOM 1289 O O . THR A 1 174 ? -12.433 3.920 25.181 1.00 63.88 174 THR A O 1
ATOM 1292 N N . PHE A 1 175 ? -11.441 4.060 23.174 1.00 65.44 175 PHE A N 1
ATOM 1293 C CA . PHE A 1 175 ? -12.296 3.109 22.464 1.00 65.44 175 PHE A CA 1
ATOM 1294 C C . PHE A 1 175 ? -11.445 2.045 21.765 1.00 65.44 175 PHE A C 1
ATOM 1296 O O . PHE A 1 175 ? -10.267 2.269 21.492 1.00 65.44 175 PHE A O 1
ATOM 1303 N N . SER A 1 176 ? -12.023 0.871 21.502 1.00 66.81 176 SER A N 1
ATOM 1304 C CA . SER A 1 176 ? -11.342 -0.224 20.797 1.00 66.81 176 SER A CA 1
ATOM 1305 C C . SER A 1 176 ? -12.091 -0.601 19.525 1.00 66.81 176 SER A C 1
ATOM 1307 O O . SER A 1 176 ? -13.312 -0.455 19.439 1.00 66.81 176 SER A O 1
ATOM 1309 N N . ILE A 1 177 ? -11.351 -1.110 18.541 1.00 68.19 177 ILE A N 1
ATOM 1310 C CA . ILE A 1 177 ? -11.912 -1.635 17.296 1.00 68.19 177 ILE A CA 1
ATOM 1311 C C . ILE A 1 177 ? -11.696 -3.143 17.256 1.00 68.19 177 ILE A C 1
ATOM 1313 O O . ILE A 1 177 ? -10.598 -3.628 17.516 1.00 68.19 177 ILE A O 1
ATOM 1317 N N . CYS A 1 178 ? -12.759 -3.870 16.939 1.00 67.44 178 CYS A N 1
ATOM 1318 C CA . CYS A 1 178 ? -12.762 -5.316 16.793 1.00 67.44 178 CYS A CA 1
ATOM 1319 C C . CYS A 1 178 ? -13.035 -5.715 15.341 1.00 67.44 178 CYS A C 1
ATOM 1321 O O . CYS A 1 178 ? -13.917 -5.137 14.695 1.00 67.44 178 CYS A O 1
ATOM 1323 N N . TYR A 1 179 ? -12.331 -6.752 14.885 1.00 63.62 179 TYR A N 1
ATOM 1324 C CA . TYR A 1 179 ? -12.511 -7.403 13.589 1.00 63.62 179 TYR A CA 1
ATOM 1325 C C . TYR A 1 179 ? -12.749 -8.909 13.786 1.00 63.62 179 TYR A C 1
ATOM 1327 O O . TYR A 1 179 ? -12.013 -9.562 14.526 1.00 63.62 179 TYR A O 1
ATOM 1335 N N . ASP A 1 180 ? -13.805 -9.446 13.166 1.00 58.91 180 ASP A N 1
ATOM 1336 C CA . ASP A 1 180 ? -14.182 -10.872 13.227 1.00 58.91 180 ASP A CA 1
ATOM 1337 C C . ASP A 1 180 ? -14.174 -11.482 14.648 1.00 58.91 180 ASP A C 1
ATOM 1339 O O . ASP A 1 180 ? -13.649 -12.561 14.900 1.00 58.91 180 ASP A O 1
ATOM 1343 N N . GLN A 1 181 ? -14.686 -10.739 15.640 1.00 51.22 181 GLN A N 1
ATOM 1344 C CA . GLN A 1 181 ? -14.723 -11.130 17.067 1.00 51.22 181 GLN A CA 1
ATOM 1345 C C . GLN A 1 181 ? -13.349 -11.371 17.733 1.00 51.22 181 GLN A C 1
ATOM 1347 O O . GLN A 1 181 ? -13.274 -11.502 18.956 1.00 51.22 181 GLN A O 1
ATOM 1352 N N . SER A 1 182 ? -12.262 -11.361 16.963 1.00 53.09 182 SER A N 1
ATOM 1353 C CA . SER A 1 182 ? -10.888 -11.362 17.435 1.00 53.09 182 SER A CA 1
ATOM 1354 C C . SER A 1 182 ? -10.474 -9.934 17.811 1.00 53.09 182 SER A C 1
ATOM 1356 O O . SER A 1 182 ? -10.742 -8.956 17.106 1.00 53.09 182 SER A O 1
ATOM 1358 N N . ARG A 1 183 ? -9.846 -9.773 18.983 1.00 46.75 183 ARG A N 1
ATOM 1359 C CA . ARG A 1 183 ? -9.288 -8.480 19.397 1.00 46.75 183 ARG A CA 1
ATOM 1360 C C . ARG A 1 183 ? -8.043 -8.185 18.568 1.00 46.75 183 ARG A C 1
ATOM 1362 O O . ARG A 1 183 ? -6.932 -8.463 18.999 1.00 46.75 183 ARG A O 1
ATOM 1369 N N . THR A 1 184 ? -8.210 -7.534 17.431 1.00 50.12 184 THR A N 1
ATOM 1370 C CA . THR A 1 184 ? -7.135 -6.771 16.787 1.00 50.12 184 THR A CA 1
ATOM 1371 C C . THR A 1 184 ? -7.178 -5.353 17.365 1.00 50.12 184 THR A C 1
ATOM 1373 O O . THR A 1 184 ? -7.521 -4.390 16.692 1.00 50.12 184 THR A O 1
ATOM 1376 N N . GLY A 1 185 ? -7.013 -5.238 18.685 1.00 45.94 185 GLY A N 1
ATOM 1377 C CA . GLY A 1 185 ? -7.406 -4.040 19.425 1.00 45.94 185 GLY A CA 1
ATOM 1378 C C . GLY A 1 185 ? -6.225 -3.143 19.765 1.00 45.94 185 GLY A C 1
ATOM 1379 O O . GLY A 1 185 ? -5.527 -3.408 20.741 1.00 45.94 185 GLY A O 1
ATOM 1380 N N . TYR A 1 186 ? -6.049 -2.047 19.028 1.00 46.16 186 TYR A N 1
ATOM 1381 C CA . TYR A 1 186 ? -5.365 -0.867 19.561 1.00 46.16 186 TYR A CA 1
ATOM 1382 C C . TYR A 1 186 ? -6.403 0.018 20.267 1.00 46.16 186 TYR A C 1
ATOM 1384 O O . TYR A 1 186 ? -7.474 0.281 19.717 1.00 46.16 186 TYR A O 1
ATOM 1392 N N . GLY A 1 187 ? -6.108 0.461 21.491 1.00 51.62 187 GLY A N 1
ATOM 1393 C CA . GLY A 1 187 ? -6.947 1.418 22.212 1.00 51.62 187 GLY A CA 1
ATOM 1394 C C . GLY A 1 187 ? -6.725 2.825 21.662 1.00 51.62 187 GLY A C 1
ATOM 1395 O O . GLY A 1 187 ? -5.640 3.381 21.805 1.00 51.62 187 GLY A O 1
ATOM 1396 N N . LEU A 1 188 ? -7.737 3.409 21.033 1.00 57.19 188 LEU A N 1
ATOM 1397 C CA . LEU A 1 188 ? -7.698 4.776 20.522 1.00 57.19 188 LEU A CA 1
ATOM 1398 C C . LEU A 1 188 ? -8.142 5.733 21.620 1.00 57.19 188 LEU A C 1
ATOM 1400 O O . LEU A 1 188 ? -9.237 5.577 22.141 1.00 57.19 188 LEU A O 1
ATOM 1404 N N . VAL A 1 189 ? -7.313 6.715 21.977 1.00 58.34 189 VAL A N 1
ATOM 1405 C CA . VAL A 1 189 ? -7.630 7.713 23.011 1.00 58.34 189 VAL A CA 1
ATOM 1406 C C . VAL A 1 189 ? -8.081 9.008 22.336 1.00 58.34 189 VAL A C 1
ATOM 1408 O O . VAL A 1 189 ? -7.256 9.729 21.778 1.00 58.34 189 VAL A O 1
ATOM 1411 N N . ALA A 1 190 ? -9.378 9.317 22.387 1.00 58.28 190 ALA A N 1
ATOM 1412 C CA . ALA A 1 190 ? -9.898 10.615 21.969 1.00 58.28 190 ALA A CA 1
ATOM 1413 C C . ALA A 1 190 ? -9.719 11.652 23.080 1.00 58.28 190 ALA A C 1
ATOM 1415 O O . ALA A 1 190 ? -10.175 11.462 24.211 1.00 58.28 190 ALA A O 1
ATOM 1416 N N . SER A 1 191 ? -9.088 12.772 22.741 1.00 67.25 191 SER A N 1
ATOM 1417 C CA . SER A 1 191 ? -8.972 13.925 23.632 1.00 67.25 191 SER A CA 1
ATOM 1418 C C . SER A 1 191 ? -10.290 14.711 23.703 1.00 67.25 191 SER A C 1
ATOM 1420 O O . SER A 1 191 ? -11.076 14.676 22.748 1.00 67.25 191 SER A O 1
ATOM 1422 N N . PRO A 1 192 ? -10.548 15.443 24.806 1.00 69.06 192 PRO A N 1
ATOM 1423 C CA . PRO A 1 192 ? -11.676 16.364 24.892 1.00 69.06 192 PRO A CA 1
ATOM 1424 C C . PRO A 1 192 ? -11.664 17.356 23.729 1.00 69.06 192 PRO A C 1
ATOM 1426 O O . PRO A 1 192 ? -10.630 17.954 23.430 1.00 69.06 192 PRO A O 1
ATOM 1429 N N . GLY A 1 193 ? -12.813 17.522 23.073 1.00 57.44 193 GLY A N 1
ATOM 1430 C CA . GLY A 1 193 ? -12.996 18.575 22.082 1.00 57.44 193 GLY A CA 1
ATOM 1431 C C . GLY A 1 193 ? -12.821 19.946 22.719 1.00 57.44 193 GLY A C 1
ATOM 1432 O O . GLY A 1 193 ? -13.263 20.172 23.847 1.00 57.44 193 GLY A O 1
ATOM 1433 N N . ALA A 1 194 ? -12.181 20.870 22.002 1.00 47.62 194 ALA A N 1
ATOM 1434 C CA . ALA A 1 194 ? -12.268 22.273 22.365 1.00 47.62 194 ALA A CA 1
ATOM 1435 C C . ALA A 1 194 ? -13.742 22.682 22.250 1.00 47.62 194 ALA A C 1
ATOM 1437 O O . ALA A 1 194 ? -14.304 22.699 21.157 1.00 47.62 194 ALA A O 1
ATOM 1438 N N . VAL A 1 195 ? -14.373 22.955 23.391 1.00 44.28 195 VAL A N 1
ATOM 1439 C CA . VAL A 1 195 ? -15.690 23.586 23.432 1.00 44.28 195 VAL A CA 1
ATOM 1440 C C . VAL A 1 195 ? -15.462 25.044 23.041 1.00 44.28 195 VAL A C 1
ATOM 1442 O O . VAL A 1 195 ? -15.005 25.835 23.866 1.00 44.28 195 VAL A O 1
A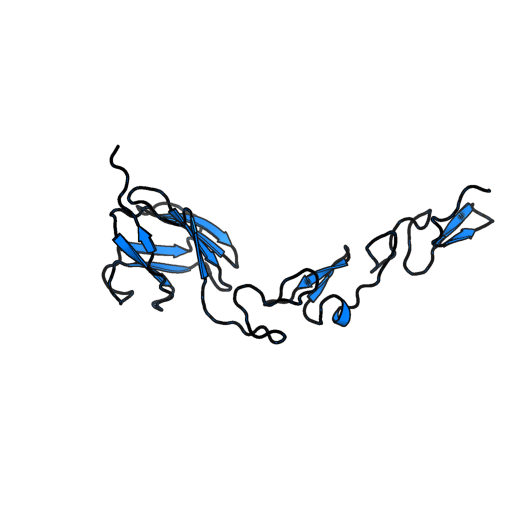TOM 1445 N N . SER A 1 196 ? -15.675 25.371 21.766 1.00 36.44 196 SER A N 1
ATOM 1446 C CA . SER A 1 196 ? -15.797 26.754 21.291 1.00 36.44 196 SER A CA 1
ATOM 1447 C C . SER A 1 196 ? -17.258 27.094 21.073 1.00 36.44 196 SER A C 1
ATOM 1449 O O . SER A 1 196 ? -17.894 26.324 20.315 1.00 36.44 196 SER A O 1
#

pLDDT: mean 71.03, std 13.42, range [36.44, 93.81]

Foldseek 3Di:
DPPLCLLVQFDADPPPRFTDGDPQFDDRSSQAGDFQWEDPPVTDHDDLCPQQVVAFDADRHGFGHGHQQFDDRNSQDGDPQFDDPPVRHGNPQWDKDWPPLAAAAQDWIKIKIFAQDQDFFWKKFKAAPDPWSVPRTPDMDTNDPDDDDDPFKDFDDDDNGMTMMIGHHNAFAWIWMDTPRDGSTDTHGHDYHDPD

Organism: NCBI:txid73025

Radius of gyration: 26.74 Å; chains: 1; bounding box: 56×43×75 Å